Protein AF-A0A6P4Z7J5-F1 (afdb_monomer_lite)

Organism: Branchiostoma belcheri (NCBI:txid7741)

Foldseek 3Di:
DVVLVLLVLLLVLLVLLLVLLVLLLVLLVVVCVVLVNAHLQLFAWDFDPDPPRAIDRHGDPSVLSVQSNVLSVVSNVVSCVVSVVSVVCSVVVPPPVPVVVLVVQLVVLVVSLVSLVVNLVSLVVSVVVSLQNLCCPQPNNDCPDDSQVSLVDPSDRPDVDPSDPPVVSSVSSNVSSVVSSVSSVVSSVSSVVVVVVVVVVPPPDDPDPDDDDDDDDDDDDD

Radius of gyration: 27.62 Å; chains: 1; bounding box: 87×52×80 Å

Sequence (222 aa):
MMADFLLLTKVLLYAAAVVGGLAVAVTVGLTAANFKGCCILYAPIVEDTAPDYQWLIKCSSNSNCHFPIGVGVAAVVYGVIYGGYCTYTLISRERNGKDMVLLPSLVLNGGLSFLTLVCGAMVSVGYNNFCAQVKKVIYYGYDYGTCSYYQSSPGYPKGNNDGMPFHTFMTVAQISLWALFGVWLVLTGLTVLRLRLNSREGRPATLPWKRSGNYDMTSPVI

Structure (mmCIF, N/CA/C/O backbone):
data_AF-A0A6P4Z7J5-F1
#
_entry.id   AF-A0A6P4Z7J5-F1
#
loop_
_atom_site.group_PDB
_atom_site.id
_atom_site.type_symbol
_atom_site.label_atom_id
_atom_site.label_alt_id
_atom_site.label_comp_id
_atom_site.label_asym_id
_atom_site.label_entity_id
_atom_site.label_seq_id
_atom_site.pdbx_PDB_ins_code
_atom_site.Cartn_x
_atom_site.Cartn_y
_atom_site.Cartn_z
_atom_site.occupancy
_atom_site.B_iso_or_equiv
_atom_site.auth_seq_id
_atom_site.auth_comp_id
_atom_site.auth_asym_id
_atom_site.auth_atom_id
_atom_site.pdbx_PDB_model_num
ATOM 1 N N . MET A 1 1 ? -15.732 -7.961 26.797 1.00 60.19 1 MET A N 1
ATOM 2 C CA . MET A 1 1 ? -15.028 -9.060 26.103 1.00 60.19 1 MET A CA 1
ATOM 3 C C . MET A 1 1 ? -15.094 -8.922 24.584 1.00 60.19 1 MET A C 1
ATOM 5 O O . MET A 1 1 ? -14.089 -8.513 24.023 1.00 60.19 1 MET A O 1
ATOM 9 N N . MET A 1 2 ? -16.228 -9.156 23.901 1.00 70.62 2 MET A N 1
ATOM 10 C CA . MET A 1 2 ? -16.276 -9.071 22.420 1.00 70.62 2 MET A CA 1
ATOM 11 C C . MET A 1 2 ? -15.872 -7.697 21.849 1.00 70.62 2 MET A C 1
ATOM 13 O O . MET A 1 2 ? -15.130 -7.624 20.873 1.00 70.62 2 MET A O 1
ATOM 17 N N . ALA A 1 3 ? -16.311 -6.600 22.475 1.00 71.62 3 ALA A N 1
ATOM 18 C CA . ALA A 1 3 ? -15.963 -5.247 22.029 1.00 71.62 3 ALA A CA 1
ATOM 19 C C . ALA A 1 3 ? -14.470 -4.914 22.204 1.00 71.62 3 ALA A C 1
ATOM 21 O O . ALA A 1 3 ? -13.907 -4.191 21.384 1.00 71.62 3 ALA A O 1
ATOM 22 N N . ASP A 1 4 ? -13.842 -5.454 23.251 1.00 78.38 4 ASP A N 1
ATOM 23 C CA . ASP A 1 4 ? -12.437 -5.202 23.585 1.00 78.38 4 ASP A CA 1
ATOM 24 C C . ASP A 1 4 ? -11.517 -5.974 22.627 1.00 78.38 4 ASP A C 1
ATOM 26 O O . ASP A 1 4 ? -10.560 -5.409 22.103 1.00 78.38 4 ASP A O 1
ATOM 30 N N . PHE A 1 5 ? -11.879 -7.222 22.296 1.00 83.69 5 PHE A N 1
ATOM 31 C CA . PHE A 1 5 ? -11.200 -8.009 21.263 1.00 83.69 5 PHE A CA 1
ATOM 32 C C . PHE A 1 5 ? -11.265 -7.314 19.896 1.00 83.69 5 PHE A C 1
ATOM 34 O O . PHE A 1 5 ? -10.242 -7.132 19.246 1.00 83.69 5 PHE A O 1
ATOM 41 N N . LEU A 1 6 ? -12.447 -6.830 19.495 1.00 82.88 6 LEU A N 1
ATOM 42 C CA . LEU A 1 6 ? -12.634 -6.133 18.218 1.00 82.88 6 LEU A CA 1
ATOM 43 C C . LEU A 1 6 ? -11.817 -4.832 18.126 1.00 82.88 6 LEU A C 1
ATOM 45 O O . LEU A 1 6 ? -11.316 -4.499 17.052 1.00 82.88 6 LEU A O 1
ATOM 49 N N . LEU A 1 7 ? -11.675 -4.093 19.230 1.00 81.19 7 LEU A N 1
ATOM 50 C CA . LEU A 1 7 ? -10.818 -2.904 19.295 1.00 81.19 7 LEU A CA 1
ATOM 51 C C . LEU A 1 7 ? -9.335 -3.270 19.178 1.00 81.19 7 LEU A C 1
ATOM 53 O O . LEU A 1 7 ? -8.625 -2.648 18.390 1.00 81.19 7 LEU A O 1
ATOM 57 N N . LEU A 1 8 ? -8.886 -4.303 19.892 1.00 86.00 8 LEU A N 1
ATOM 58 C CA . LEU A 1 8 ? -7.499 -4.761 19.847 1.00 86.00 8 LEU A CA 1
ATOM 59 C C . LEU A 1 8 ? -7.115 -5.252 18.443 1.00 86.00 8 LEU A C 1
ATOM 61 O O . LEU A 1 8 ? -6.082 -4.849 17.910 1.00 86.00 8 LEU A O 1
ATOM 65 N N . THR A 1 9 ? -7.986 -6.026 17.787 1.00 89.56 9 THR A N 1
ATOM 66 C CA . THR A 1 9 ? -7.787 -6.450 16.393 1.00 89.56 9 THR A CA 1
ATOM 67 C C . THR A 1 9 ? -7.679 -5.252 15.446 1.00 89.56 9 THR A C 1
ATOM 69 O O . THR A 1 9 ? -6.821 -5.249 14.567 1.00 89.56 9 THR A O 1
ATOM 72 N N . LYS A 1 10 ? -8.497 -4.205 15.630 1.00 87.88 10 LYS A N 1
ATOM 73 C CA . LYS A 1 10 ? -8.413 -2.982 14.814 1.00 87.88 10 LYS A CA 1
ATOM 74 C C . LYS A 1 10 ? -7.090 -2.249 14.994 1.00 87.88 10 LYS A C 1
ATOM 76 O O . LYS A 1 10 ? -6.515 -1.825 14.000 1.00 87.88 10 LYS A O 1
ATOM 81 N N . VAL A 1 11 ? -6.601 -2.116 16.227 1.00 88.25 11 VAL A N 1
ATOM 82 C CA . VAL A 1 11 ? -5.307 -1.471 16.505 1.00 88.25 11 VAL A CA 1
ATOM 83 C C . VAL A 1 11 ? -4.170 -2.229 15.817 1.00 88.25 11 VAL A C 1
ATOM 85 O O . VAL A 1 11 ? -3.362 -1.612 15.127 1.00 88.25 11 VAL A O 1
ATOM 88 N N . LEU A 1 12 ? -4.152 -3.562 15.924 1.00 91.75 12 LEU A N 1
ATOM 89 C CA . LEU A 1 12 ? -3.153 -4.395 15.247 1.00 91.75 12 LEU A CA 1
ATOM 90 C C . LEU A 1 12 ? -3.223 -4.263 13.720 1.00 91.75 12 LEU A C 1
ATOM 92 O O . LEU A 1 12 ? -2.191 -4.129 13.067 1.00 91.75 12 LEU A O 1
ATOM 96 N N . LEU A 1 13 ? -4.429 -4.250 13.148 1.00 91.38 13 LEU A N 1
ATOM 97 C CA . LEU A 1 13 ? -4.625 -4.068 11.709 1.00 91.38 13 LEU A CA 1
ATOM 98 C C . LEU A 1 13 ? -4.176 -2.683 11.230 1.00 91.38 13 LEU A C 1
ATOM 100 O O . LEU A 1 13 ? -3.528 -2.592 10.193 1.00 91.38 13 LEU A O 1
ATOM 104 N N . TYR A 1 14 ? -4.468 -1.611 11.972 1.00 90.06 14 TYR A N 1
ATOM 105 C CA . TYR A 1 14 ? -3.981 -0.273 11.620 1.00 90.06 14 TYR A CA 1
ATOM 106 C C . TYR A 1 14 ? -2.457 -0.174 11.720 1.00 90.06 14 TYR A C 1
ATOM 108 O O . TYR A 1 14 ? -1.837 0.415 10.838 1.00 90.06 14 TYR A O 1
ATOM 116 N N . ALA A 1 15 ? -1.836 -0.798 12.725 1.00 90.81 15 ALA A N 1
ATOM 117 C CA . ALA A 1 15 ? -0.379 -0.879 12.812 1.00 90.81 15 ALA A CA 1
ATOM 118 C C . ALA A 1 15 ? 0.217 -1.634 11.610 1.00 90.81 15 ALA A C 1
ATOM 120 O O . ALA A 1 15 ? 1.160 -1.151 10.982 1.00 90.81 15 ALA A O 1
ATOM 121 N N . ALA A 1 16 ? -0.376 -2.769 11.226 1.00 91.62 16 ALA A N 1
ATOM 122 C CA . ALA A 1 16 ? 0.025 -3.509 10.032 1.00 91.62 16 ALA A CA 1
ATOM 123 C C . ALA A 1 16 ? -0.160 -2.684 8.746 1.00 91.62 16 ALA A C 1
ATOM 125 O O . ALA A 1 16 ? 0.700 -2.722 7.868 1.00 91.62 16 ALA A O 1
ATOM 126 N N . ALA A 1 17 ? -1.235 -1.893 8.645 1.00 90.69 17 ALA A N 1
ATOM 127 C CA . ALA A 1 17 ? -1.473 -1.002 7.512 1.00 90.69 17 ALA A CA 1
ATOM 128 C C . ALA A 1 17 ? -0.412 0.105 7.406 1.00 90.69 17 ALA A C 1
ATOM 130 O O . ALA A 1 17 ? 0.021 0.424 6.302 1.00 90.69 17 ALA A O 1
ATOM 131 N N . VAL A 1 18 ? 0.046 0.657 8.536 1.00 91.00 18 VAL A N 1
ATOM 132 C CA . VAL A 1 18 ? 1.135 1.647 8.572 1.00 91.00 18 VAL A CA 1
ATOM 133 C C . VAL A 1 18 ? 2.445 1.029 8.088 1.00 91.00 18 VAL A C 1
ATOM 135 O O . VAL A 1 18 ? 3.095 1.586 7.206 1.00 91.00 18 VAL A O 1
ATOM 138 N N . VAL A 1 19 ? 2.814 -0.144 8.609 1.00 92.75 19 VAL A N 1
ATOM 139 C CA . VAL A 1 19 ? 4.040 -0.841 8.188 1.00 92.75 19 VAL A CA 1
ATOM 140 C C . VAL A 1 19 ? 3.971 -1.219 6.706 1.00 92.75 19 VAL A C 1
ATOM 142 O O . VAL A 1 19 ? 4.920 -0.975 5.965 1.00 92.75 19 VAL A O 1
ATOM 145 N N . GLY A 1 20 ? 2.834 -1.750 6.248 1.00 88.06 20 GLY A N 1
ATOM 146 C CA . GLY A 1 20 ? 2.612 -2.087 4.842 1.00 88.06 20 GLY A CA 1
ATOM 147 C C . GLY A 1 20 ? 2.648 -0.863 3.923 1.00 88.06 20 GLY A C 1
ATOM 148 O O . GLY A 1 20 ? 3.286 -0.903 2.875 1.00 88.06 20 GLY A O 1
ATOM 149 N N . GLY A 1 21 ? 2.027 0.248 4.327 1.00 88.38 21 GLY A N 1
ATOM 150 C CA . GLY A 1 21 ? 2.048 1.506 3.579 1.00 88.38 21 GLY A CA 1
ATOM 151 C C . GLY A 1 21 ? 3.454 2.101 3.458 1.00 88.38 21 GLY A C 1
ATOM 152 O O . GLY A 1 21 ? 3.843 2.525 2.370 1.00 88.38 21 GLY A O 1
ATOM 153 N N . LEU A 1 22 ? 4.248 2.056 4.535 1.00 89.19 22 LEU A N 1
ATOM 154 C CA . LEU A 1 22 ? 5.661 2.447 4.509 1.00 89.19 22 LEU A CA 1
ATOM 155 C C . LEU A 1 22 ? 6.483 1.533 3.599 1.00 89.19 22 LEU A C 1
ATOM 157 O O . LEU A 1 22 ? 7.266 2.033 2.798 1.00 89.19 22 LEU A O 1
ATOM 161 N N . ALA A 1 23 ? 6.284 0.214 3.670 1.00 88.81 23 ALA A N 1
ATOM 162 C CA . ALA A 1 23 ? 6.982 -0.733 2.805 1.00 88.81 23 ALA A CA 1
ATOM 163 C C . ALA A 1 23 ? 6.718 -0.440 1.320 1.00 88.81 23 ALA A C 1
ATOM 165 O O . ALA A 1 23 ? 7.658 -0.396 0.528 1.00 88.81 23 ALA A O 1
ATOM 166 N N . VAL A 1 24 ? 5.468 -0.155 0.938 1.00 86.62 24 VAL A N 1
ATOM 167 C CA . VAL A 1 24 ? 5.118 0.241 -0.437 1.00 86.62 24 VAL A CA 1
ATOM 168 C C . VAL A 1 24 ? 5.779 1.567 -0.818 1.00 86.62 24 VAL A C 1
ATOM 170 O O . VAL A 1 24 ? 6.432 1.648 -1.856 1.00 86.62 24 VAL A O 1
ATOM 173 N N . ALA A 1 25 ? 5.665 2.600 0.020 1.00 86.94 25 ALA A N 1
ATOM 174 C CA . ALA A 1 25 ? 6.246 3.910 -0.272 1.00 86.94 25 ALA A CA 1
ATOM 175 C C . ALA A 1 25 ? 7.777 3.848 -0.417 1.00 86.94 25 ALA A C 1
ATOM 177 O O . ALA A 1 25 ? 8.333 4.448 -1.335 1.00 86.94 25 ALA A O 1
ATOM 178 N N . VAL A 1 26 ? 8.455 3.086 0.447 1.00 87.12 26 VAL A N 1
ATOM 179 C CA . VAL A 1 26 ? 9.914 2.916 0.426 1.00 87.12 26 VAL A CA 1
ATOM 180 C C . VAL A 1 26 ? 10.352 2.071 -0.762 1.00 87.12 26 VAL A C 1
ATOM 182 O O . VAL A 1 26 ? 11.267 2.469 -1.469 1.00 87.12 26 VAL A O 1
ATOM 185 N N . THR A 1 27 ? 9.712 0.932 -1.031 1.00 83.38 27 THR A N 1
ATOM 186 C CA . THR A 1 27 ? 10.110 0.068 -2.159 1.00 83.38 27 THR A CA 1
ATOM 187 C C . THR A 1 27 ? 9.914 0.766 -3.502 1.00 83.38 27 THR A C 1
ATOM 189 O O . THR A 1 27 ? 10.819 0.755 -4.338 1.00 83.38 27 THR A O 1
ATOM 192 N N . VAL A 1 28 ? 8.785 1.454 -3.698 1.00 79.38 28 VAL A N 1
ATOM 193 C CA . VAL A 1 28 ? 8.524 2.226 -4.922 1.00 79.38 28 VAL A CA 1
ATOM 194 C C . VAL A 1 28 ? 9.408 3.477 -4.987 1.00 79.38 28 VAL A C 1
ATOM 196 O O . VAL A 1 28 ? 9.946 3.788 -6.048 1.00 79.38 28 VAL A O 1
ATOM 199 N N . GLY A 1 29 ? 9.616 4.164 -3.861 1.00 80.25 29 GLY A N 1
ATOM 200 C CA . GLY A 1 29 ? 10.465 5.354 -3.771 1.00 80.25 29 GLY A CA 1
ATOM 201 C C . GLY A 1 29 ? 11.943 5.062 -4.030 1.00 80.25 29 GLY A C 1
ATOM 202 O O . GLY A 1 29 ? 12.573 5.766 -4.814 1.00 80.25 29 GLY A O 1
ATOM 203 N N . LEU A 1 30 ? 12.484 3.988 -3.448 1.00 78.88 30 LEU A N 1
ATOM 204 C CA . LEU A 1 30 ? 13.837 3.507 -3.736 1.00 78.88 30 LEU A CA 1
ATOM 205 C C . LEU A 1 30 ? 13.962 3.107 -5.201 1.00 78.88 30 LEU A C 1
ATOM 207 O O . LEU A 1 30 ? 14.951 3.449 -5.841 1.00 78.88 30 LEU A O 1
ATOM 211 N N . THR A 1 31 ? 12.951 2.438 -5.761 1.00 73.81 31 THR A N 1
ATOM 212 C CA . THR A 1 31 ? 12.947 2.114 -7.191 1.00 73.81 31 THR A CA 1
ATOM 213 C C . THR A 1 31 ? 13.049 3.398 -8.021 1.00 73.81 31 THR A C 1
ATOM 215 O O . THR A 1 31 ? 13.966 3.526 -8.823 1.00 73.81 31 THR A O 1
ATOM 218 N N . ALA A 1 32 ? 12.203 4.402 -7.776 1.00 72.75 32 ALA A N 1
ATOM 219 C CA . ALA A 1 32 ? 12.260 5.677 -8.496 1.00 72.75 32 ALA A CA 1
ATOM 220 C C . ALA A 1 32 ? 13.603 6.417 -8.319 1.00 72.75 32 ALA A C 1
ATOM 222 O O . ALA A 1 32 ? 14.170 6.900 -9.297 1.00 72.75 32 ALA A O 1
ATOM 223 N N . ALA A 1 33 ? 14.143 6.479 -7.098 1.00 72.38 33 ALA A N 1
ATOM 224 C CA . ALA A 1 33 ? 15.411 7.150 -6.807 1.00 72.38 33 ALA A CA 1
ATOM 225 C C . ALA A 1 33 ? 16.596 6.500 -7.538 1.00 72.38 33 ALA A C 1
ATOM 227 O O . ALA A 1 33 ? 17.432 7.196 -8.115 1.00 72.38 33 ALA A O 1
ATOM 228 N N . ASN A 1 34 ? 16.632 5.167 -7.579 1.00 69.19 34 ASN A N 1
ATOM 229 C CA . ASN A 1 34 ? 17.701 4.416 -8.235 1.00 69.19 34 ASN A CA 1
ATOM 230 C C . ASN A 1 34 ? 17.692 4.579 -9.762 1.00 69.19 34 ASN A C 1
ATOM 232 O O . ASN A 1 34 ? 18.751 4.569 -10.389 1.00 69.19 34 ASN A O 1
ATOM 236 N N . PHE A 1 35 ? 16.528 4.812 -10.371 1.00 68.75 35 PHE A N 1
ATOM 237 C CA . PHE A 1 35 ? 16.402 5.102 -11.803 1.00 68.75 35 PHE A CA 1
ATOM 238 C C . PHE A 1 35 ? 16.502 6.608 -12.117 1.00 68.75 35 PHE A C 1
ATOM 240 O O . PHE A 1 35 ? 15.839 7.091 -13.029 1.00 68.75 35 PHE A O 1
ATOM 247 N N . LYS A 1 36 ? 17.320 7.375 -11.374 1.00 66.38 36 LYS A N 1
ATOM 248 C CA . LYS A 1 36 ? 17.495 8.839 -11.540 1.00 66.38 36 LYS A CA 1
ATOM 249 C C . LYS A 1 36 ? 16.173 9.630 -11.489 1.00 66.38 36 LYS A C 1
ATOM 251 O O . LYS A 1 36 ? 16.030 10.656 -12.148 1.00 66.38 36 LYS A O 1
ATOM 256 N N . GLY A 1 37 ? 15.197 9.147 -10.722 1.00 64.06 37 GLY A N 1
ATOM 257 C CA . GLY A 1 37 ? 13.854 9.728 -10.644 1.00 64.06 37 GLY A CA 1
ATOM 258 C C . GLY A 1 37 ? 12.881 9.233 -11.718 1.00 64.06 37 GLY A C 1
ATOM 259 O O . GLY A 1 37 ? 11.750 9.709 -11.758 1.00 64.06 37 GLY A O 1
ATOM 260 N N . CYS A 1 38 ? 13.276 8.285 -12.573 1.00 66.12 38 CYS A N 1
ATOM 261 C CA . CYS A 1 38 ? 12.409 7.741 -13.610 1.00 66.12 38 CYS A CA 1
ATOM 262 C C . CYS A 1 38 ? 11.535 6.589 -13.116 1.00 66.12 38 CYS A C 1
ATOM 264 O O . CYS A 1 38 ? 11.980 5.666 -12.433 1.00 66.12 38 CYS A O 1
ATOM 266 N N . CYS A 1 39 ? 10.268 6.618 -13.527 1.00 72.06 39 CYS A N 1
ATOM 267 C CA . CYS A 1 39 ? 9.332 5.543 -13.251 1.00 72.06 39 CYS A CA 1
ATOM 268 C C . CYS A 1 39 ? 9.573 4.356 -14.193 1.00 72.06 39 CYS A C 1
ATOM 270 O O . CYS A 1 39 ? 9.379 4.471 -15.404 1.00 72.06 39 CYS A O 1
ATOM 272 N N . ILE A 1 40 ? 9.961 3.207 -13.633 1.00 68.44 40 ILE A N 1
ATOM 273 C CA . ILE A 1 40 ? 10.148 1.961 -14.396 1.00 68.44 40 ILE A CA 1
ATOM 274 C C . ILE A 1 40 ? 8.816 1.280 -14.748 1.00 68.44 40 ILE A C 1
ATOM 276 O O . ILE A 1 40 ? 8.746 0.443 -15.646 1.00 68.44 40 ILE A O 1
ATOM 280 N N . LEU A 1 41 ? 7.731 1.639 -14.053 1.00 66.12 41 LEU A N 1
ATOM 281 C CA . LEU A 1 41 ? 6.424 1.037 -14.278 1.00 66.12 41 LEU A CA 1
ATOM 282 C C . LEU A 1 41 ? 5.901 1.435 -15.668 1.00 66.12 41 LEU A C 1
ATOM 284 O O . LEU A 1 41 ? 5.686 2.617 -15.945 1.00 66.12 41 LEU A O 1
ATOM 288 N N . TYR A 1 42 ? 5.699 0.441 -16.540 1.00 66.88 42 TYR A N 1
ATOM 289 C CA . TYR A 1 42 ? 5.364 0.616 -17.964 1.00 66.88 42 TYR A CA 1
ATOM 290 C C . TYR A 1 42 ? 6.451 1.301 -18.814 1.00 66.88 42 TYR A C 1
ATOM 292 O O . TYR A 1 42 ? 6.151 1.773 -19.909 1.00 66.88 42 TYR A O 1
ATOM 300 N N . ALA A 1 43 ? 7.699 1.373 -18.343 1.00 66.75 43 ALA A N 1
ATOM 301 C CA . ALA A 1 43 ? 8.791 1.933 -19.135 1.00 66.75 43 ALA A CA 1
ATOM 302 C C . ALA A 1 43 ? 9.078 1.048 -20.365 1.00 66.75 43 ALA A C 1
ATOM 304 O O . ALA A 1 43 ? 9.330 -0.150 -20.194 1.00 66.75 43 ALA A O 1
ATOM 305 N N . PRO A 1 44 ? 9.038 1.594 -21.597 1.00 62.75 44 PRO A N 1
ATOM 306 C CA . PRO A 1 44 ? 9.464 0.850 -22.769 1.00 62.75 44 PRO A CA 1
ATOM 307 C C . PRO A 1 44 ? 10.991 0.728 -22.778 1.00 62.75 44 PRO A C 1
ATOM 309 O O . PRO A 1 44 ? 11.714 1.690 -22.501 1.00 62.75 44 PRO A O 1
ATOM 312 N N . ILE A 1 45 ? 11.473 -0.466 -23.112 1.00 65.31 45 ILE A N 1
ATOM 313 C CA . ILE A 1 45 ? 12.890 -0.721 -23.366 1.00 65.31 45 ILE A CA 1
ATOM 314 C C . ILE A 1 45 ? 13.120 -0.399 -24.837 1.00 65.31 45 ILE A C 1
ATOM 316 O O . ILE A 1 45 ? 12.458 -0.979 -25.697 1.00 65.31 45 ILE A O 1
ATOM 320 N N . VAL A 1 46 ? 13.995 0.565 -25.114 1.00 62.06 46 VAL A N 1
ATOM 321 C CA . VAL A 1 46 ? 14.356 0.947 -26.481 1.00 62.06 46 VAL A CA 1
ATOM 322 C C . VAL A 1 46 ? 15.802 0.525 -26.715 1.00 62.06 46 VAL A C 1
ATOM 324 O O . VAL A 1 46 ? 16.664 0.747 -25.861 1.00 62.06 46 VAL A O 1
ATOM 327 N N . GLU A 1 47 ? 16.051 -0.121 -27.851 1.00 53.88 47 GLU A N 1
ATOM 328 C CA . GLU A 1 47 ? 17.403 -0.432 -28.309 1.00 53.88 47 GLU A CA 1
ATOM 329 C C . GLU A 1 47 ? 18.099 0.883 -28.669 1.00 53.88 47 GLU A C 1
ATOM 331 O O . GLU A 1 47 ? 17.556 1.682 -29.435 1.00 53.88 47 GLU A O 1
ATOM 336 N N . ASP A 1 48 ? 19.260 1.149 -28.073 1.00 48.56 48 ASP A N 1
ATOM 337 C CA . ASP A 1 48 ? 20.047 2.319 -28.445 1.00 48.56 48 ASP A CA 1
ATOM 338 C C . ASP A 1 48 ? 20.845 2.000 -29.713 1.00 48.56 48 ASP A C 1
ATOM 340 O O . ASP A 1 48 ? 21.506 0.968 -29.814 1.00 48.56 48 ASP A O 1
ATOM 344 N N . THR A 1 49 ? 20.782 2.904 -30.684 1.00 46.31 49 THR A N 1
ATOM 345 C CA . THR A 1 49 ? 21.530 2.858 -31.952 1.00 46.31 49 THR A CA 1
ATOM 346 C C . THR A 1 49 ? 23.024 3.184 -31.791 1.00 46.31 49 THR A C 1
ATOM 348 O O . THR A 1 49 ? 23.741 3.293 -32.786 1.00 46.31 49 THR A O 1
ATOM 351 N N . ALA A 1 50 ? 23.509 3.370 -30.562 1.00 49.16 50 ALA A N 1
ATOM 352 C CA . ALA A 1 50 ? 24.920 3.588 -30.265 1.00 49.16 50 ALA A CA 1
ATOM 353 C C . ALA A 1 50 ? 25.762 2.306 -30.486 1.00 49.16 50 ALA A C 1
ATOM 355 O O . ALA A 1 50 ? 25.274 1.199 -30.248 1.00 49.16 50 ALA A O 1
ATOM 356 N N . PRO A 1 51 ? 27.044 2.425 -30.890 1.00 46.72 51 PRO A N 1
ATOM 357 C CA . PRO A 1 51 ? 27.889 1.287 -31.285 1.00 46.72 51 PRO A CA 1
ATOM 358 C C . PRO A 1 51 ? 28.199 0.276 -30.164 1.00 46.72 51 PRO A C 1
ATOM 360 O O . PRO A 1 51 ? 28.768 -0.772 -30.448 1.00 46.72 51 PRO A O 1
ATOM 363 N N . ASP A 1 52 ? 27.789 0.564 -28.925 1.00 47.34 52 ASP A N 1
ATOM 364 C CA . ASP A 1 52 ? 28.024 -0.250 -27.726 1.00 47.34 52 ASP A CA 1
ATOM 365 C C . ASP A 1 52 ? 26.768 -0.966 -27.193 1.00 47.34 52 ASP A C 1
ATOM 367 O O . ASP A 1 52 ? 26.770 -1.413 -26.046 1.00 47.34 52 ASP A O 1
ATOM 371 N N . TYR A 1 53 ? 25.687 -1.085 -27.989 1.00 46.50 53 TYR A N 1
ATOM 372 C CA . TYR A 1 53 ? 24.506 -1.916 -27.657 1.00 46.50 53 TYR A CA 1
ATOM 373 C C . TYR A 1 53 ? 23.989 -1.695 -26.217 1.00 46.50 53 TYR A C 1
ATOM 375 O O . TYR A 1 53 ? 23.597 -2.623 -25.503 1.00 46.50 53 TYR A O 1
ATOM 383 N N . GLN A 1 54 ? 24.010 -0.438 -25.760 1.00 48.62 54 GLN A N 1
ATOM 384 C CA . GLN A 1 54 ? 23.560 -0.063 -24.425 1.00 48.62 54 GLN A CA 1
ATOM 385 C C . GLN A 1 54 ? 22.063 0.234 -24.448 1.00 48.62 54 GLN A C 1
ATOM 387 O O . GLN A 1 54 ? 21.633 1.304 -24.839 1.00 48.62 54 GLN A O 1
ATOM 392 N N . TRP A 1 55 ? 21.244 -0.714 -24.009 1.00 54.81 55 TRP A N 1
ATOM 393 C CA . TRP A 1 55 ? 19.791 -0.550 -23.914 1.00 54.81 55 TRP A CA 1
ATOM 394 C C . TRP A 1 55 ? 19.414 0.634 -23.005 1.00 54.81 55 TRP A C 1
ATOM 396 O O . TRP A 1 55 ? 19.821 0.678 -21.839 1.00 54.81 55 TRP A O 1
ATOM 406 N N . LEU A 1 56 ? 18.590 1.563 -23.500 1.00 56.38 56 LEU A N 1
ATOM 407 C CA . LEU A 1 56 ? 18.140 2.721 -22.727 1.00 56.38 56 LEU A CA 1
ATOM 408 C C . LEU A 1 56 ? 16.710 2.487 -22.216 1.00 56.38 56 LEU A C 1
ATOM 410 O O . LEU A 1 56 ? 15.757 2.342 -22.988 1.00 56.38 56 LEU A O 1
ATOM 414 N N . ILE A 1 57 ? 16.534 2.464 -20.892 1.00 62.19 57 ILE A N 1
ATOM 415 C CA . ILE A 1 57 ? 15.200 2.432 -20.275 1.00 62.19 57 ILE A CA 1
ATOM 416 C C . ILE A 1 57 ? 14.595 3.827 -20.438 1.00 62.19 57 ILE A C 1
ATOM 418 O O . ILE A 1 57 ? 15.009 4.772 -19.762 1.00 62.19 57 ILE A O 1
ATOM 422 N N . LYS A 1 58 ? 13.614 3.976 -21.333 1.00 63.38 58 LYS A N 1
ATOM 423 C CA . LYS A 1 58 ? 12.929 5.258 -21.500 1.00 63.38 58 LYS A CA 1
ATOM 424 C C . LYS A 1 58 ? 11.981 5.470 -20.327 1.00 63.38 58 LYS A C 1
ATOM 426 O O . LYS A 1 58 ? 11.119 4.638 -20.052 1.00 63.38 58 LYS A O 1
ATOM 431 N N . CYS A 1 59 ? 12.133 6.600 -19.646 1.00 63.06 59 CYS A N 1
ATOM 432 C CA . CYS A 1 59 ? 11.316 6.942 -18.490 1.00 63.06 59 CYS A CA 1
ATOM 433 C C . CYS A 1 59 ? 9.828 6.949 -18.868 1.00 63.06 59 CYS A C 1
ATOM 435 O O . CYS A 1 59 ? 9.418 7.645 -19.800 1.00 63.06 59 CYS A O 1
ATOM 437 N N . SER A 1 60 ? 9.029 6.151 -18.156 1.00 67.06 60 SER A N 1
ATOM 438 C CA . SER A 1 60 ? 7.570 6.196 -18.250 1.00 67.06 60 SER A CA 1
ATOM 439 C C . SER A 1 60 ? 7.044 7.477 -17.600 1.00 67.06 60 SER A C 1
ATOM 441 O O . SER A 1 60 ? 7.777 8.182 -16.904 1.00 67.06 60 SER A O 1
ATOM 443 N N . SER A 1 61 ? 5.758 7.777 -17.792 1.00 72.56 61 SER A N 1
ATOM 444 C CA . SER A 1 61 ? 5.130 8.924 -17.133 1.00 72.56 61 SER A CA 1
ATOM 445 C C . SER A 1 61 ? 5.296 8.834 -15.612 1.00 72.56 61 SER A C 1
ATOM 447 O O . SER A 1 61 ? 4.893 7.845 -14.991 1.00 72.56 61 SER A O 1
ATOM 449 N N . ASN A 1 62 ? 5.855 9.884 -15.003 1.00 73.31 62 ASN A N 1
ATOM 450 C CA . ASN A 1 62 ? 6.097 9.950 -13.558 1.00 73.31 62 ASN A CA 1
ATOM 451 C C . ASN A 1 62 ? 4.808 9.745 -12.743 1.00 73.31 62 ASN A C 1
ATOM 453 O O . ASN A 1 62 ? 4.854 9.189 -11.643 1.00 73.31 62 ASN A O 1
ATOM 457 N N . SER A 1 63 ? 3.644 10.108 -13.295 1.00 74.94 63 SER A N 1
ATOM 458 C CA . SER A 1 63 ? 2.329 9.919 -12.668 1.00 74.94 63 SER A CA 1
ATOM 459 C C . SER A 1 63 ? 2.068 8.474 -12.223 1.00 74.94 63 SER A C 1
ATOM 461 O O . SER A 1 63 ? 1.445 8.264 -11.184 1.00 74.94 63 SER A O 1
ATOM 463 N N . ASN A 1 64 ? 2.601 7.484 -12.949 1.00 76.38 64 ASN A N 1
ATOM 464 C CA . ASN A 1 64 ? 2.404 6.064 -12.645 1.00 76.38 64 ASN A CA 1
ATOM 465 C C . ASN A 1 64 ? 3.107 5.623 -11.353 1.00 76.38 64 ASN A C 1
ATOM 467 O O . ASN A 1 64 ? 2.627 4.712 -10.685 1.00 76.38 64 ASN A O 1
ATOM 471 N N . CYS A 1 65 ? 4.219 6.267 -10.984 1.00 78.94 65 CYS A N 1
ATOM 472 C CA . CYS A 1 65 ? 4.941 5.980 -9.741 1.00 78.94 65 CYS A CA 1
ATOM 473 C C . CYS A 1 65 ? 4.491 6.889 -8.592 1.00 78.94 65 CYS A C 1
ATOM 475 O O . CYS A 1 65 ? 4.423 6.441 -7.450 1.00 78.94 65 CYS A O 1
ATOM 477 N N . HIS A 1 66 ? 4.117 8.141 -8.876 1.00 84.56 66 HIS A N 1
ATOM 478 C CA . HIS A 1 66 ? 3.592 9.043 -7.847 1.00 84.56 66 HIS A CA 1
ATOM 479 C C . HIS A 1 66 ? 2.256 8.568 -7.268 1.00 84.56 66 HIS A C 1
ATOM 481 O O . HIS A 1 66 ? 2.010 8.774 -6.081 1.00 84.56 66 HIS A O 1
ATOM 487 N N . PHE A 1 67 ? 1.414 7.904 -8.066 1.00 85.62 67 PHE A N 1
ATOM 488 C CA . PHE A 1 67 ? 0.134 7.375 -7.599 1.00 85.62 67 PHE A CA 1
ATOM 489 C C . PHE A 1 67 ? 0.277 6.345 -6.454 1.00 85.62 67 PHE A C 1
ATOM 491 O O . PHE A 1 67 ? -0.228 6.615 -5.362 1.00 85.62 67 PHE A O 1
ATOM 498 N N . PRO A 1 68 ? 1.003 5.217 -6.607 1.00 84.69 68 PRO A N 1
ATOM 499 C CA . PRO A 1 68 ? 1.183 4.245 -5.526 1.00 84.69 68 PRO A CA 1
ATOM 500 C C . PRO A 1 68 ? 1.948 4.807 -4.321 1.00 84.69 68 PRO A C 1
ATOM 502 O O . PRO A 1 68 ? 1.625 4.443 -3.191 1.00 84.69 68 PRO A O 1
ATOM 505 N N . ILE A 1 69 ? 2.898 5.732 -4.527 1.00 86.50 69 ILE A N 1
ATOM 506 C CA . ILE A 1 69 ? 3.569 6.440 -3.423 1.00 86.50 69 ILE A CA 1
ATOM 507 C C . ILE A 1 69 ? 2.550 7.269 -2.632 1.00 86.50 69 ILE A C 1
ATOM 509 O O . ILE A 1 69 ? 2.488 7.164 -1.408 1.00 86.50 69 ILE A O 1
ATOM 513 N N . GLY A 1 70 ? 1.715 8.052 -3.320 1.00 87.56 70 GLY A N 1
ATOM 514 C CA . GLY A 1 70 ? 0.679 8.871 -2.694 1.00 87.56 70 GLY A CA 1
ATOM 515 C C . GLY A 1 70 ? -0.336 8.035 -1.917 1.00 87.56 70 GLY A C 1
ATOM 516 O O . GLY A 1 70 ? -0.659 8.368 -0.778 1.00 87.56 70 GLY A O 1
ATOM 517 N N . VAL A 1 71 ? -0.782 6.910 -2.484 1.00 89.12 71 VAL A N 1
ATOM 518 C CA . VAL A 1 71 ? -1.695 5.975 -1.806 1.00 89.12 71 VAL A CA 1
ATOM 519 C C . VAL A 1 71 ? -1.038 5.351 -0.571 1.00 89.12 71 VAL A C 1
ATOM 521 O O . VAL A 1 71 ? -1.679 5.271 0.476 1.00 89.12 71 VAL A O 1
ATOM 524 N N . GLY A 1 72 ? 0.239 4.961 -0.650 1.00 88.50 72 GLY A N 1
ATOM 525 C CA . GLY A 1 72 ? 0.997 4.444 0.494 1.00 88.50 72 GLY A CA 1
ATOM 526 C C . GLY A 1 72 ? 1.120 5.466 1.628 1.00 88.50 72 GLY A C 1
ATOM 527 O O . GLY A 1 72 ? 0.817 5.152 2.777 1.00 88.50 72 GLY A O 1
ATOM 528 N N . VAL A 1 73 ? 1.481 6.712 1.310 1.00 90.88 73 VAL A N 1
ATOM 529 C CA . VAL A 1 73 ? 1.580 7.801 2.300 1.00 90.88 73 VAL A CA 1
ATOM 530 C C . VAL A 1 73 ? 0.215 8.131 2.904 1.00 90.88 73 VAL A C 1
ATOM 532 O O . VAL A 1 73 ? 0.100 8.256 4.123 1.00 90.88 73 VAL A O 1
ATOM 535 N N . ALA A 1 74 ? -0.837 8.217 2.086 1.00 90.44 74 ALA A N 1
ATOM 536 C CA . ALA A 1 74 ? -2.197 8.449 2.568 1.00 90.44 74 ALA A CA 1
ATOM 537 C C . ALA A 1 74 ? -2.655 7.337 3.525 1.00 90.44 74 ALA A C 1
ATOM 539 O O . ALA A 1 74 ? -3.215 7.629 4.581 1.00 90.44 74 ALA A O 1
ATOM 540 N N . ALA A 1 75 ? -2.356 6.073 3.200 1.00 89.62 75 ALA A N 1
ATOM 541 C CA . ALA A 1 75 ? -2.630 4.927 4.062 1.00 89.62 75 ALA A CA 1
ATOM 542 C C . ALA A 1 75 ? -1.887 5.016 5.406 1.00 89.62 75 ALA A C 1
ATOM 544 O O . ALA A 1 75 ? -2.480 4.721 6.444 1.00 89.62 75 ALA A O 1
ATOM 545 N N . VAL A 1 76 ? -0.626 5.466 5.409 1.00 91.62 76 VAL A N 1
ATOM 546 C CA . VAL A 1 76 ? 0.168 5.669 6.633 1.00 91.62 76 VAL A CA 1
ATOM 547 C C . VAL A 1 76 ? -0.428 6.770 7.502 1.00 91.62 76 VAL A C 1
ATOM 549 O O . VAL A 1 76 ? -0.704 6.533 8.675 1.00 91.62 76 VAL A O 1
ATOM 552 N N . VAL A 1 77 ? -0.669 7.956 6.938 1.00 92.81 77 VAL A N 1
ATOM 553 C CA . VAL A 1 77 ? -1.220 9.100 7.684 1.00 92.81 77 VAL A CA 1
ATOM 554 C C . VAL A 1 77 ? -2.575 8.737 8.285 1.00 92.81 77 VAL A C 1
ATOM 556 O O . VAL A 1 77 ? -2.807 8.929 9.479 1.00 92.81 77 VAL A O 1
ATOM 559 N N . TYR A 1 78 ? -3.453 8.143 7.478 1.00 90.31 78 TYR A N 1
ATOM 560 C CA . TYR A 1 78 ? -4.764 7.706 7.935 1.00 90.31 78 TYR A CA 1
ATOM 561 C C . TYR A 1 78 ? -4.665 6.605 9.003 1.00 90.31 78 TYR A C 1
ATOM 563 O O . TYR A 1 78 ? -5.342 6.685 10.030 1.00 90.31 78 TYR A O 1
ATOM 571 N N . GLY A 1 79 ? -3.780 5.620 8.813 1.00 87.12 79 GLY A N 1
ATOM 572 C CA . GLY A 1 79 ? -3.531 4.546 9.773 1.00 87.12 79 GLY A CA 1
ATOM 573 C C . GLY A 1 79 ? -3.009 5.046 11.121 1.00 87.12 79 GLY A C 1
ATOM 574 O O . GLY A 1 79 ? -3.459 4.561 12.156 1.00 87.12 79 GLY A O 1
ATOM 575 N N . VAL A 1 80 ? -2.133 6.056 11.137 1.00 90.56 80 VAL A N 1
ATOM 576 C CA . VAL A 1 80 ? -1.626 6.672 12.376 1.00 90.56 80 VAL A CA 1
ATOM 577 C C . VAL A 1 80 ? -2.726 7.443 13.103 1.00 90.56 80 VAL A C 1
ATOM 579 O O . VAL A 1 80 ? -2.893 7.265 14.308 1.00 90.56 80 VAL A O 1
ATOM 582 N N . ILE A 1 81 ? -3.513 8.257 12.392 1.00 89.31 81 ILE A N 1
ATOM 583 C CA . ILE A 1 81 ? -4.585 9.061 13.000 1.00 89.31 81 ILE A CA 1
ATOM 584 C C . ILE A 1 81 ? -5.672 8.154 13.591 1.00 89.31 81 ILE A C 1
ATOM 586 O O . ILE A 1 81 ? -6.005 8.259 14.774 1.00 89.31 81 ILE A O 1
ATOM 590 N N . TYR A 1 82 ? -6.212 7.229 12.792 1.00 85.50 82 TYR A N 1
ATOM 591 C CA . TYR A 1 82 ? -7.289 6.342 13.241 1.00 85.50 82 TYR A CA 1
ATOM 592 C C . TYR A 1 82 ? -6.803 5.248 14.190 1.00 85.50 82 TYR A C 1
ATOM 594 O O . TYR A 1 82 ? -7.527 4.886 15.120 1.00 85.50 82 TYR A O 1
ATOM 602 N N . GLY A 1 83 ? -5.583 4.744 13.997 1.00 84.50 83 GLY A N 1
ATOM 603 C CA . GLY A 1 83 ? -4.935 3.823 14.925 1.00 84.50 83 GLY A CA 1
ATOM 604 C C . GLY A 1 83 ? -4.705 4.478 16.284 1.00 84.50 83 GLY A C 1
ATOM 605 O O . GLY A 1 83 ? -5.085 3.906 17.302 1.00 84.50 83 GLY A O 1
ATOM 606 N N . GLY A 1 84 ? -4.189 5.711 16.303 1.00 84.81 84 GLY A N 1
ATOM 607 C CA . GLY A 1 84 ? -4.014 6.512 17.515 1.00 84.81 84 GLY A CA 1
ATOM 608 C C . GLY A 1 84 ? -5.334 6.774 18.238 1.00 84.81 84 GLY A C 1
ATOM 609 O O . GLY A 1 84 ? -5.421 6.556 19.445 1.00 84.81 84 GLY A O 1
ATOM 610 N N . TYR A 1 85 ? -6.390 7.135 17.501 1.00 84.88 85 TYR A N 1
ATOM 611 C CA . TYR A 1 85 ? -7.735 7.277 18.064 1.00 84.88 85 TYR A CA 1
ATOM 612 C C . TYR A 1 85 ? -8.238 5.966 18.689 1.00 84.88 85 TYR A C 1
ATOM 614 O O . TYR A 1 85 ? -8.706 5.963 19.827 1.00 84.88 85 TYR A O 1
ATOM 622 N N . CYS A 1 86 ? -8.094 4.831 17.995 1.00 81.56 86 CYS A N 1
ATOM 623 C CA . CYS A 1 86 ? -8.503 3.528 18.528 1.00 81.56 86 CYS A CA 1
ATOM 624 C C . CYS A 1 86 ? -7.721 3.162 19.800 1.00 81.56 86 CYS A C 1
ATOM 626 O O . CYS A 1 86 ? -8.328 2.736 20.783 1.00 81.56 86 CYS A O 1
ATOM 628 N N . THR A 1 87 ? -6.406 3.378 19.818 1.00 83.75 87 THR A N 1
ATOM 629 C CA . THR A 1 87 ? -5.555 3.142 20.994 1.00 83.75 87 THR A CA 1
ATOM 630 C C . THR A 1 87 ? -5.954 4.037 22.163 1.00 83.75 87 THR A C 1
ATOM 632 O O . THR A 1 87 ? -6.107 3.548 23.280 1.00 83.75 87 THR A O 1
ATOM 635 N N . TYR A 1 88 ? -6.211 5.323 21.913 1.00 84.50 88 TYR A N 1
ATOM 636 C CA . TYR A 1 88 ? -6.690 6.251 22.936 1.00 84.50 88 TYR A CA 1
ATOM 637 C C . TYR A 1 88 ? -8.021 5.789 23.539 1.00 84.50 88 TYR A C 1
ATOM 639 O O . TYR A 1 88 ? -8.143 5.700 24.757 1.00 84.50 88 TYR A O 1
ATOM 647 N N . THR A 1 89 ? -8.997 5.398 22.710 1.00 79.56 89 THR A N 1
ATOM 648 C CA . THR A 1 89 ? -10.282 4.872 23.213 1.00 79.56 89 THR A CA 1
ATOM 649 C C . THR A 1 89 ? -10.127 3.577 24.015 1.00 79.56 89 THR A C 1
ATOM 651 O O . THR A 1 89 ? -10.908 3.321 24.931 1.00 79.56 89 THR A O 1
ATOM 654 N N . LEU A 1 90 ? -9.112 2.764 23.702 1.00 79.56 90 LEU A N 1
ATOM 655 C CA . LEU A 1 90 ? -8.809 1.528 24.421 1.00 79.56 90 LEU A CA 1
ATOM 656 C C . LEU A 1 90 ? -8.211 1.819 25.806 1.00 79.56 90 LEU A C 1
ATOM 658 O O . LEU A 1 90 ? -8.614 1.183 26.777 1.00 79.56 90 LEU A O 1
ATOM 662 N N . ILE A 1 91 ? -7.309 2.801 25.904 1.00 82.56 91 ILE A N 1
ATOM 663 C CA . ILE A 1 91 ? -6.662 3.210 27.162 1.00 82.56 91 ILE A CA 1
ATOM 664 C C . ILE A 1 91 ? -7.640 3.969 28.064 1.00 82.56 91 ILE A C 1
ATOM 666 O O . ILE A 1 91 ? -7.780 3.636 29.238 1.00 82.56 91 ILE A O 1
ATOM 670 N N . SER A 1 92 ? -8.360 4.951 27.518 1.00 79.31 92 SER A N 1
ATOM 671 C CA . SER A 1 92 ? -9.287 5.794 28.283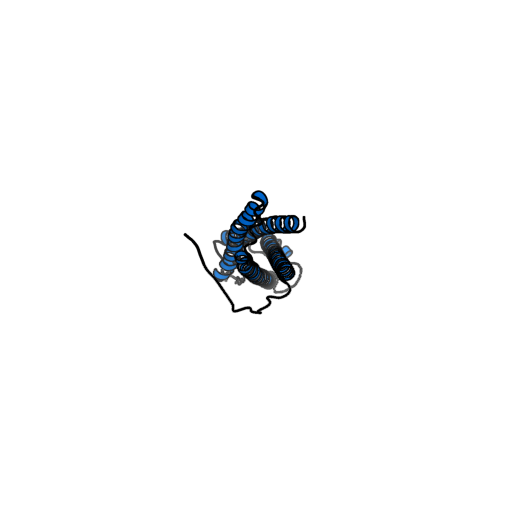 1.00 79.31 92 SER A CA 1
ATOM 672 C C . SER A 1 92 ? -10.564 5.061 28.696 1.00 79.31 92 SER A C 1
ATOM 674 O O . SER A 1 92 ? -11.362 5.605 29.453 1.00 79.31 92 SER A O 1
ATOM 676 N N . ARG A 1 93 ? -10.798 3.839 28.184 1.00 71.19 93 ARG A N 1
ATOM 677 C CA . ARG A 1 93 ? -11.999 3.010 28.416 1.00 71.19 93 ARG A CA 1
ATOM 678 C C . ARG A 1 93 ? -13.332 3.706 28.094 1.00 71.19 93 ARG A C 1
ATOM 680 O O . ARG A 1 93 ? -14.396 3.127 28.318 1.00 71.19 93 ARG A O 1
ATOM 687 N N . GLU A 1 94 ? -13.285 4.908 27.523 1.00 65.06 94 GLU A N 1
ATOM 688 C CA . GLU A 1 94 ? -14.434 5.654 27.044 1.00 65.06 94 GLU A CA 1
ATOM 689 C C . GLU A 1 94 ? -15.007 4.948 25.818 1.00 65.06 94 GLU A C 1
ATOM 691 O O . GLU A 1 94 ? -14.574 5.130 24.678 1.00 65.06 94 GLU A O 1
ATOM 696 N N . ARG A 1 95 ? -16.047 4.143 26.045 1.00 61.12 95 ARG A N 1
ATOM 697 C CA . ARG A 1 95 ? -16.907 3.612 24.984 1.00 61.12 95 ARG A CA 1
ATOM 698 C C . ARG A 1 95 ? -17.889 4.676 24.504 1.00 61.12 95 ARG A C 1
ATOM 700 O O . ARG A 1 95 ? -19.085 4.416 24.400 1.00 61.12 95 ARG A O 1
ATOM 707 N N . ASN A 1 96 ? -17.380 5.859 24.174 1.00 52.50 96 ASN A N 1
ATOM 708 C CA . ASN A 1 96 ? -18.153 6.893 23.504 1.00 52.50 96 ASN A CA 1
ATOM 709 C C . ASN A 1 96 ? -18.375 6.449 22.050 1.00 52.50 96 ASN A C 1
ATOM 711 O O . ASN A 1 96 ? -17.694 6.868 21.117 1.00 52.50 96 ASN A O 1
ATOM 715 N N . GLY A 1 97 ? -19.313 5.511 21.885 1.00 51.81 97 GLY A N 1
ATOM 716 C CA . GLY A 1 97 ? -19.839 4.997 20.629 1.00 51.81 97 GLY A CA 1
ATOM 717 C C . GLY A 1 97 ? -20.616 6.079 19.899 1.00 51.81 97 GLY A C 1
ATOM 718 O O . GLY A 1 97 ? -21.833 6.020 19.787 1.00 51.81 97 GLY A O 1
ATOM 719 N N . LYS A 1 98 ? -19.913 7.102 19.417 1.00 53.53 98 LYS A N 1
ATOM 720 C CA . LYS A 1 98 ? -20.510 8.103 18.543 1.00 53.53 98 LYS A CA 1
ATOM 721 C C . LYS A 1 98 ? -20.563 7.494 17.149 1.00 53.53 98 LYS A C 1
ATOM 723 O O . LYS A 1 98 ? -19.566 7.489 16.428 1.00 53.53 98 LYS A O 1
ATOM 728 N N . ASP A 1 99 ? -21.744 7.003 16.779 1.00 56.78 99 ASP A N 1
ATOM 729 C CA . ASP A 1 99 ? -22.085 6.516 15.435 1.00 56.78 99 ASP A CA 1
ATOM 730 C C . ASP A 1 99 ? -21.624 7.464 14.309 1.00 56.78 99 ASP A C 1
ATOM 732 O O . ASP A 1 99 ? -21.333 7.018 13.199 1.00 56.78 99 ASP A O 1
ATOM 736 N N . MET A 1 100 ? -21.433 8.755 14.612 1.00 60.81 100 MET A N 1
ATOM 737 C CA . MET A 1 100 ? -20.881 9.752 13.687 1.00 60.81 100 MET A CA 1
ATOM 738 C C . MET A 1 100 ? -19.491 9.418 13.125 1.00 60.81 100 MET A C 1
ATOM 740 O O . MET A 1 100 ? -19.210 9.819 12.002 1.00 60.81 100 MET A O 1
ATOM 744 N N . VAL A 1 101 ? -18.619 8.691 13.838 1.00 71.06 101 VAL A N 1
ATOM 745 C CA . VAL A 1 101 ? -17.269 8.338 13.327 1.00 71.06 101 VAL A CA 1
ATOM 746 C C . VAL A 1 101 ? -17.286 7.011 12.549 1.00 71.06 101 VAL A C 1
ATOM 748 O O . VAL A 1 101 ? -16.355 6.679 11.810 1.00 71.06 101 VAL A O 1
ATOM 751 N N . LEU A 1 102 ? -18.374 6.245 12.659 1.00 75.69 102 LEU A N 1
ATOM 752 C CA . LEU A 1 102 ? -18.490 4.908 12.082 1.00 75.69 102 LEU A CA 1
ATOM 753 C C . LEU A 1 102 ? -18.736 4.940 10.563 1.00 75.69 102 LEU A C 1
ATOM 755 O O . LEU A 1 102 ? -18.160 4.135 9.834 1.00 75.69 102 LEU A O 1
ATOM 759 N N . LEU A 1 103 ? -19.539 5.893 10.077 1.00 78.81 103 LEU A N 1
ATOM 760 C CA . LEU A 1 103 ? -19.799 6.072 8.642 1.00 78.81 103 LEU A CA 1
ATOM 761 C C . LEU A 1 103 ? -18.582 6.626 7.870 1.00 78.81 103 LEU A C 1
ATOM 763 O O . LEU A 1 103 ? -18.209 6.014 6.868 1.00 78.81 103 LEU A O 1
ATOM 767 N N . PRO A 1 104 ? -17.902 7.705 8.317 1.00 82.94 104 PRO A N 1
ATOM 768 C CA . PRO A 1 104 ? -16.710 8.213 7.635 1.00 82.94 104 PRO A CA 1
ATOM 769 C C . PRO A 1 104 ? -15.580 7.184 7.579 1.00 82.94 104 PRO A C 1
ATOM 771 O O . PRO A 1 104 ? -14.952 7.019 6.537 1.00 82.94 104 PRO A O 1
ATOM 774 N N . SER A 1 105 ? -15.354 6.440 8.668 1.00 83.25 105 SER A N 1
ATOM 775 C CA . SER A 1 105 ? -14.328 5.390 8.693 1.00 83.25 105 SER A CA 1
ATOM 776 C C . SER A 1 105 ? -14.640 4.236 7.740 1.00 83.25 105 SER A C 1
ATOM 778 O O . SER A 1 105 ? -13.722 3.682 7.144 1.00 83.25 105 SER A O 1
ATOM 780 N N . LEU A 1 106 ? -15.917 3.892 7.533 1.00 86.31 106 LEU A N 1
ATOM 781 C CA . LEU A 1 106 ? -16.310 2.901 6.530 1.00 86.31 106 LEU A CA 1
ATOM 782 C C . LEU A 1 106 ? -15.977 3.376 5.110 1.00 86.31 106 LEU A C 1
ATOM 784 O O . LEU A 1 106 ? -15.380 2.620 4.345 1.00 86.31 106 LEU A O 1
ATOM 788 N N . VAL A 1 107 ? -16.341 4.617 4.773 1.00 89.00 107 VAL A N 1
ATOM 789 C CA . VAL A 1 107 ? -16.077 5.197 3.446 1.00 89.00 107 VAL A CA 1
ATOM 790 C C . VAL A 1 107 ? -14.575 5.298 3.188 1.00 89.00 107 VAL A C 1
ATOM 792 O O . VAL A 1 107 ? -14.116 4.912 2.118 1.00 89.00 107 VAL A O 1
ATOM 795 N N . LEU A 1 108 ? -13.797 5.753 4.172 1.00 89.38 108 LEU A N 1
ATOM 796 C CA . LEU A 1 108 ? -12.347 5.903 4.038 1.00 89.38 108 LEU A CA 1
ATOM 797 C C . LEU A 1 108 ? -11.628 4.549 3.954 1.00 89.38 108 LEU A C 1
ATOM 799 O O . LEU A 1 108 ? -10.778 4.377 3.083 1.00 89.38 108 LEU A O 1
ATOM 803 N N . ASN A 1 109 ? -12.009 3.561 4.774 1.00 89.88 109 ASN A N 1
ATOM 804 C CA . ASN A 1 109 ? -11.453 2.204 4.691 1.00 89.88 109 ASN A CA 1
ATOM 805 C C . ASN A 1 109 ? -11.785 1.538 3.346 1.00 89.88 109 ASN A C 1
ATOM 807 O O . ASN A 1 109 ? -10.906 0.948 2.720 1.00 89.88 109 ASN A O 1
ATOM 811 N N . GLY A 1 110 ? -13.031 1.666 2.878 1.00 89.19 110 GLY A N 1
ATOM 812 C CA . GLY A 1 110 ? -13.453 1.152 1.574 1.00 89.19 110 GLY A CA 1
ATOM 813 C C . GLY A 1 110 ? -12.748 1.857 0.412 1.00 89.19 110 GLY A C 1
ATOM 814 O O . GLY A 1 110 ? -12.281 1.201 -0.516 1.00 89.19 110 GLY A O 1
ATOM 815 N N . GLY A 1 111 ? -12.595 3.182 0.491 1.00 92.00 111 GLY A N 1
ATOM 816 C CA . GLY A 1 111 ? -11.860 3.975 -0.493 1.00 92.00 111 GLY A CA 1
ATOM 817 C C . GLY A 1 111 ? -10.384 3.582 -0.574 1.00 92.00 111 GLY A C 1
ATOM 818 O O . GLY A 1 111 ? -9.874 3.339 -1.664 1.00 92.00 111 GLY A O 1
ATOM 819 N N . LEU A 1 112 ? -9.708 3.433 0.569 1.00 89.44 112 LEU A N 1
ATOM 820 C CA . LEU A 1 112 ? -8.322 2.955 0.630 1.00 89.44 112 LEU A CA 1
ATOM 821 C C . LEU A 1 112 ? -8.184 1.513 0.129 1.00 89.44 112 LEU A C 1
ATOM 823 O O . LEU A 1 112 ? -7.217 1.199 -0.563 1.00 89.44 112 LEU A O 1
ATOM 827 N N . SER A 1 113 ? -9.161 0.647 0.406 1.00 90.88 113 SER A N 1
ATOM 828 C CA . SER A 1 113 ? -9.208 -0.706 -0.158 1.00 90.88 113 SER A CA 1
ATOM 829 C C . SER A 1 113 ? -9.279 -0.669 -1.688 1.00 90.88 113 SER A C 1
ATOM 831 O O . SER A 1 113 ? -8.487 -1.324 -2.360 1.00 90.88 113 SER A O 1
ATOM 833 N N . PHE A 1 114 ? -10.153 0.161 -2.260 1.00 91.94 114 PHE A N 1
ATOM 834 C CA . PHE A 1 114 ? -10.252 0.307 -3.711 1.00 91.94 114 PHE A CA 1
ATOM 835 C C . PHE A 1 114 ? -8.967 0.881 -4.329 1.00 91.94 114 PHE A C 1
ATOM 837 O O . PHE A 1 114 ? -8.453 0.340 -5.305 1.00 91.94 114 PHE A O 1
ATOM 844 N N . LEU A 1 115 ? -8.398 1.933 -3.734 1.00 91.06 115 LEU A N 1
ATOM 845 C CA . LEU A 1 115 ? -7.152 2.537 -4.216 1.00 91.06 115 LEU A CA 1
ATOM 846 C C . LEU A 1 115 ? -5.974 1.556 -4.155 1.00 91.06 115 LEU A C 1
ATOM 848 O O . LEU A 1 115 ? -5.199 1.469 -5.104 1.00 91.06 115 LEU A O 1
ATOM 852 N N . THR A 1 116 ? -5.850 0.784 -3.072 1.00 89.69 116 THR A N 1
ATOM 853 C CA . THR A 1 116 ? -4.793 -0.234 -2.941 1.00 89.69 116 THR A CA 1
ATOM 854 C C . THR A 1 116 ? -4.982 -1.399 -3.908 1.00 89.69 116 THR A C 1
ATOM 856 O O . THR A 1 116 ? -3.986 -1.897 -4.429 1.00 89.69 116 THR A O 1
ATOM 859 N N . LEU A 1 117 ? -6.225 -1.771 -4.238 1.00 92.12 117 LEU A N 1
ATOM 860 C CA . LEU A 1 117 ? -6.524 -2.731 -5.304 1.00 92.12 117 LEU A CA 1
ATOM 861 C C . LEU A 1 117 ? -6.069 -2.215 -6.671 1.00 92.12 117 LEU A C 1
ATOM 863 O O . LEU A 1 117 ? -5.395 -2.940 -7.400 1.00 92.12 117 LEU A O 1
ATOM 867 N N . VAL A 1 118 ? -6.390 -0.961 -7.008 1.00 91.88 118 VAL A N 1
ATOM 868 C CA . VAL A 1 118 ? -5.957 -0.345 -8.273 1.00 91.88 118 VAL A CA 1
ATOM 869 C C . VAL A 1 118 ? -4.430 -0.283 -8.339 1.00 91.88 118 VAL A C 1
ATOM 871 O O . VAL A 1 118 ? -3.855 -0.694 -9.344 1.00 91.88 118 VAL A O 1
ATOM 874 N N . CYS A 1 119 ? -3.759 0.140 -7.263 1.00 88.19 119 CYS A N 1
ATOM 875 C CA . CYS A 1 119 ? -2.296 0.122 -7.178 1.00 88.19 119 CYS A CA 1
ATOM 876 C C . CYS A 1 119 ? -1.723 -1.292 -7.345 1.00 88.19 119 CYS A C 1
ATOM 878 O O . CYS A 1 119 ? -0.788 -1.484 -8.118 1.00 88.19 119 CYS A O 1
ATOM 880 N N . GLY A 1 120 ? -2.286 -2.287 -6.655 1.00 87.62 120 GLY A N 1
ATOM 881 C CA . GLY A 1 120 ? -1.865 -3.686 -6.749 1.00 87.62 120 GLY A CA 1
ATOM 882 C C . GLY A 1 120 ? -1.995 -4.235 -8.169 1.00 87.62 120 GLY A C 1
ATOM 883 O O . GLY A 1 120 ? -1.061 -4.857 -8.680 1.00 87.62 120 GLY A O 1
ATOM 884 N N . ALA A 1 121 ? -3.111 -3.944 -8.841 1.00 89.69 121 ALA A N 1
ATOM 885 C CA . ALA A 1 121 ? -3.334 -4.311 -10.234 1.00 89.69 121 ALA A CA 1
ATOM 886 C C . ALA A 1 121 ? -2.359 -3.587 -11.176 1.00 89.69 121 ALA A C 1
ATOM 888 O O . ALA A 1 121 ? -1.718 -4.234 -12.004 1.00 89.69 121 ALA A O 1
ATOM 889 N N . MET A 1 122 ? -2.181 -2.271 -11.016 1.00 87.50 122 MET A N 1
ATOM 890 C CA . MET A 1 122 ? -1.248 -1.475 -11.820 1.00 87.50 122 MET A CA 1
ATOM 891 C C . MET A 1 122 ? 0.190 -1.977 -11.702 1.00 87.50 122 MET A C 1
ATOM 893 O O . MET A 1 122 ? 0.859 -2.109 -12.727 1.00 87.50 122 MET A O 1
ATOM 897 N N . VAL A 1 123 ? 0.656 -2.277 -10.485 1.00 84.31 123 VAL A N 1
ATOM 898 C CA . VAL A 1 123 ? 2.007 -2.801 -10.245 1.00 84.31 123 VAL A CA 1
ATOM 899 C C . VAL A 1 123 ? 2.157 -4.208 -10.815 1.00 84.31 123 VAL A C 1
ATOM 901 O O . VAL A 1 123 ? 3.141 -4.476 -11.497 1.00 84.31 123 VAL A O 1
ATOM 904 N N . SER A 1 124 ? 1.163 -5.082 -10.627 1.00 86.69 124 SER A N 1
ATOM 905 C CA . SER A 1 124 ? 1.200 -6.457 -11.151 1.00 86.69 124 SER A CA 1
ATOM 906 C C . SER A 1 124 ? 1.237 -6.485 -12.687 1.00 86.69 124 SER A C 1
ATOM 908 O O . SER A 1 124 ? 2.051 -7.190 -13.281 1.00 86.69 124 SER A O 1
ATOM 910 N N . VAL A 1 125 ? 0.391 -5.687 -13.348 1.00 86.88 125 VAL A N 1
ATOM 911 C CA . VAL A 1 125 ? 0.362 -5.583 -14.817 1.00 86.88 125 VAL A CA 1
ATOM 912 C C . VAL A 1 125 ? 1.622 -4.896 -15.340 1.00 86.88 125 VAL A C 1
ATOM 914 O O . VAL A 1 125 ? 2.221 -5.369 -16.304 1.00 86.88 125 VAL A O 1
ATOM 917 N N . GLY A 1 126 ? 2.064 -3.816 -14.689 1.00 81.56 126 GLY A N 1
ATOM 918 C CA . GLY A 1 126 ? 3.287 -3.103 -15.053 1.00 81.56 126 GLY A CA 1
ATOM 919 C C . GLY A 1 126 ? 4.525 -3.995 -14.962 1.00 81.56 126 GLY A C 1
ATOM 920 O O . GLY A 1 126 ? 5.347 -3.984 -15.876 1.00 81.56 126 GLY A O 1
ATOM 921 N N . TYR A 1 127 ? 4.620 -4.820 -13.917 1.00 79.56 127 TYR A N 1
ATOM 922 C CA . TYR A 1 127 ? 5.688 -5.802 -13.744 1.00 79.56 127 TYR A CA 1
ATOM 923 C C . TYR A 1 127 ? 5.665 -6.887 -14.827 1.00 79.56 127 TYR A C 1
ATOM 925 O O . TYR A 1 127 ? 6.696 -7.162 -15.441 1.00 79.56 127 TYR A O 1
ATOM 933 N N . ASN A 1 128 ? 4.493 -7.455 -15.126 1.00 82.94 128 ASN A N 1
ATOM 934 C CA . ASN A 1 128 ? 4.355 -8.469 -16.174 1.00 82.94 128 ASN A CA 1
ATOM 935 C C . ASN A 1 128 ? 4.715 -7.916 -17.560 1.00 82.94 128 ASN A C 1
ATOM 937 O O . ASN A 1 128 ? 5.423 -8.576 -18.321 1.00 82.94 128 ASN A O 1
ATOM 941 N N . ASN A 1 129 ? 4.281 -6.692 -17.872 1.00 82.06 129 ASN A N 1
ATOM 942 C CA . ASN A 1 129 ? 4.628 -6.021 -19.122 1.00 82.06 129 ASN A CA 1
ATOM 943 C C . ASN A 1 129 ? 6.123 -5.724 -19.208 1.00 82.06 129 ASN A C 1
ATOM 945 O O . ASN A 1 129 ? 6.735 -6.016 -20.232 1.00 82.06 129 ASN A O 1
ATOM 949 N N . PHE A 1 130 ? 6.719 -5.187 -18.141 1.00 76.62 130 PHE A N 1
ATOM 950 C CA . PHE A 1 130 ? 8.158 -4.938 -18.092 1.00 76.62 130 PHE A CA 1
ATOM 951 C C . PHE A 1 130 ? 8.936 -6.237 -18.313 1.00 76.62 130 PHE A C 1
ATOM 953 O O . PHE A 1 130 ? 9.803 -6.298 -19.181 1.00 76.62 130 PHE A O 1
ATOM 960 N N . CYS A 1 131 ? 8.549 -7.310 -17.622 1.00 77.31 131 CYS A N 1
ATOM 961 C CA . CYS A 1 131 ? 9.160 -8.616 -17.808 1.00 77.31 131 CYS A CA 1
ATOM 962 C C . CYS A 1 131 ? 9.035 -9.119 -19.255 1.00 77.31 131 CYS A C 1
ATOM 964 O O . CYS A 1 131 ? 10.013 -9.584 -19.831 1.00 77.31 131 CYS A O 1
ATOM 966 N N . ALA A 1 132 ? 7.859 -8.992 -19.875 1.00 78.12 132 ALA A N 1
ATOM 967 C CA . ALA A 1 132 ? 7.645 -9.401 -21.262 1.00 78.12 132 ALA A CA 1
ATOM 968 C C . ALA A 1 132 ? 8.510 -8.607 -22.258 1.00 78.12 132 ALA A C 1
ATOM 970 O O . ALA A 1 132 ? 8.997 -9.181 -23.231 1.00 78.12 132 ALA A O 1
ATOM 971 N N . GLN A 1 133 ? 8.728 -7.310 -22.016 1.00 75.00 133 GLN A N 1
ATOM 972 C CA . GLN A 1 133 ? 9.635 -6.488 -22.825 1.00 75.00 133 GLN A CA 1
ATOM 973 C C . GLN A 1 133 ? 11.090 -6.940 -22.649 1.00 75.00 133 GLN A C 1
ATOM 975 O O . GLN A 1 133 ? 11.778 -7.160 -23.641 1.00 75.00 133 GLN A O 1
ATOM 980 N N . VAL A 1 134 ? 11.534 -7.185 -21.410 1.00 72.44 134 VAL A N 1
ATOM 981 C CA . VAL A 1 134 ? 12.879 -7.718 -21.126 1.00 72.44 134 VAL A CA 1
ATOM 982 C C . VAL A 1 134 ? 13.106 -9.053 -21.848 1.00 72.44 134 VAL A C 1
ATOM 984 O O . VAL A 1 134 ? 14.138 -9.236 -22.490 1.00 72.44 134 VAL A O 1
ATOM 987 N N . LYS A 1 135 ? 12.126 -9.968 -21.814 1.00 72.31 135 LYS A N 1
ATOM 988 C CA . LYS A 1 135 ? 12.197 -11.262 -22.519 1.00 72.31 135 LYS A CA 1
ATOM 989 C C . LYS A 1 135 ? 12.384 -11.107 -24.029 1.00 72.31 135 LYS A C 1
ATOM 991 O O . LYS A 1 135 ? 13.192 -11.814 -24.631 1.00 72.31 135 LYS A O 1
ATOM 996 N N . LYS A 1 136 ? 11.621 -10.198 -24.643 1.00 71.75 136 LYS A N 1
ATOM 997 C CA . LYS A 1 136 ? 11.692 -9.937 -26.087 1.00 71.75 136 LYS A CA 1
ATOM 998 C C . LYS A 1 136 ? 13.061 -9.409 -26.498 1.00 71.75 136 LYS A C 1
ATOM 1000 O O . LYS A 1 136 ? 13.570 -9.840 -27.523 1.00 71.75 136 LYS A O 1
ATOM 1005 N N . VAL A 1 137 ? 13.639 -8.531 -25.684 1.00 67.75 137 VAL A N 1
ATOM 1006 C CA . VAL A 1 137 ? 14.901 -7.854 -25.991 1.00 67.75 137 VAL A CA 1
ATOM 1007 C C . VAL A 1 137 ? 16.112 -8.771 -25.782 1.00 67.75 137 VAL A C 1
ATOM 1009 O O . VAL A 1 137 ? 16.936 -8.892 -26.678 1.00 67.75 137 VAL A O 1
ATOM 1012 N N . ILE A 1 138 ? 16.229 -9.469 -24.642 1.00 64.75 138 ILE A N 1
ATOM 1013 C CA . ILE A 1 138 ? 17.493 -10.159 -24.305 1.00 64.75 138 ILE A CA 1
ATOM 1014 C C . ILE A 1 138 ? 17.718 -11.432 -25.144 1.00 64.75 138 ILE A C 1
ATOM 1016 O O . ILE A 1 138 ? 18.859 -11.749 -25.464 1.00 64.75 138 ILE A O 1
ATOM 1020 N N . TYR A 1 139 ? 16.673 -12.175 -25.526 1.00 64.56 139 TYR A N 1
ATOM 1021 C CA . TYR A 1 139 ? 16.857 -13.359 -26.385 1.00 64.56 139 TYR A CA 1
ATOM 1022 C C . TYR A 1 139 ? 15.745 -13.507 -27.436 1.00 64.56 139 TYR A C 1
ATOM 1024 O O . TYR A 1 139 ? 15.215 -14.604 -27.652 1.00 64.56 139 TYR A O 1
ATOM 1032 N N . TYR A 1 140 ? 15.357 -12.407 -28.082 1.00 63.88 140 TYR A N 1
ATOM 1033 C CA . TYR A 1 140 ? 14.472 -12.445 -29.255 1.00 63.88 140 TYR A CA 1
ATOM 1034 C C . TYR A 1 140 ? 13.146 -13.204 -29.030 1.00 63.88 140 TYR A C 1
ATOM 1036 O O . TYR A 1 140 ? 12.598 -13.814 -29.946 1.00 63.88 140 TYR A O 1
ATOM 1044 N N . GLY A 1 141 ? 12.618 -13.188 -27.800 1.00 60.88 141 GLY A N 1
ATOM 1045 C CA . GLY A 1 141 ? 11.335 -13.815 -27.466 1.00 60.88 141 GLY A CA 1
ATOM 1046 C C . GLY A 1 141 ? 11.361 -15.320 -27.175 1.00 60.88 141 GLY A C 1
ATOM 1047 O O . GLY A 1 141 ? 10.287 -15.901 -27.027 1.00 60.88 141 GLY A O 1
ATOM 1048 N N . TYR A 1 142 ? 12.529 -15.954 -27.041 1.00 58.62 142 TYR A N 1
ATOM 1049 C CA . TYR A 1 142 ? 12.602 -17.312 -26.487 1.00 58.62 142 TYR A CA 1
ATOM 1050 C C . TYR A 1 142 ? 12.284 -17.305 -24.977 1.00 58.62 142 TYR A C 1
ATOM 1052 O O . TYR A 1 142 ? 12.679 -16.389 -24.257 1.00 58.62 142 TYR A O 1
ATOM 1060 N N . ASP A 1 143 ? 11.554 -18.312 -24.484 1.00 63.03 143 ASP A N 1
ATOM 1061 C CA . ASP A 1 143 ? 11.142 -18.415 -23.074 1.00 63.03 143 ASP A CA 1
ATOM 1062 C C . ASP A 1 143 ? 11.969 -19.485 -22.342 1.00 63.03 143 ASP A C 1
ATOM 1064 O O . ASP A 1 143 ? 11.555 -20.632 -22.206 1.00 63.03 143 ASP A O 1
ATOM 1068 N N . TYR A 1 144 ? 13.183 -19.131 -21.913 1.00 54.72 144 TYR A N 1
ATOM 1069 C CA . TYR A 1 144 ? 14.114 -20.037 -21.208 1.00 54.72 144 TYR A CA 1
ATOM 1070 C C . TYR A 1 144 ? 14.091 -19.860 -19.681 1.00 54.72 144 TYR A C 1
ATOM 1072 O O . TYR A 1 144 ? 14.891 -20.487 -18.989 1.00 54.72 144 TYR A O 1
ATOM 1080 N N . GLY A 1 145 ? 13.195 -19.039 -19.110 1.00 62.81 145 GLY A N 1
ATOM 1081 C CA . GLY A 1 145 ? 13.159 -18.879 -17.651 1.00 62.81 145 GLY A CA 1
ATOM 1082 C C . GLY A 1 145 ? 12.172 -17.863 -17.070 1.00 62.81 145 GLY A C 1
ATOM 1083 O O . GLY A 1 145 ? 11.422 -17.183 -17.775 1.00 62.81 145 GLY A O 1
ATOM 1084 N N . THR A 1 146 ? 12.191 -17.757 -15.737 1.00 67.88 146 THR A N 1
ATOM 1085 C CA . THR A 1 146 ? 11.443 -16.773 -14.931 1.00 67.88 146 THR A CA 1
ATOM 1086 C C . THR A 1 146 ? 12.125 -15.407 -14.947 1.00 67.88 146 THR A C 1
ATOM 1088 O O . THR A 1 146 ? 13.328 -15.330 -15.168 1.00 67.88 146 THR A O 1
ATOM 1091 N N . CYS A 1 147 ? 11.392 -14.317 -14.674 1.00 71.69 147 CYS A N 1
ATOM 1092 C CA . CYS A 1 147 ? 11.938 -12.949 -14.729 1.00 71.69 147 CYS A CA 1
ATOM 1093 C C . CYS A 1 147 ? 13.223 -12.759 -13.893 1.00 71.69 147 CYS A C 1
ATOM 1095 O O . CYS A 1 147 ? 14.120 -12.007 -14.267 1.00 71.69 147 CYS A O 1
ATOM 1097 N N . SER A 1 148 ? 13.337 -13.512 -12.793 1.00 67.69 148 SER A N 1
ATOM 1098 C CA . SER A 1 148 ? 14.528 -13.574 -11.942 1.00 67.69 148 SER A CA 1
ATOM 1099 C C . SER A 1 148 ? 15.786 -14.056 -12.676 1.00 67.69 148 SER A C 1
ATOM 1101 O O . SER A 1 148 ? 16.876 -13.595 -12.357 1.00 67.69 148 SER A O 1
ATOM 1103 N N . TYR A 1 149 ? 15.654 -14.965 -13.647 1.00 65.44 149 TYR A N 1
ATOM 1104 C CA . TYR A 1 149 ? 16.776 -15.504 -14.422 1.00 65.44 149 TYR A CA 1
ATOM 1105 C C . TYR A 1 149 ? 17.394 -14.447 -15.346 1.00 65.44 149 TYR A C 1
ATOM 1107 O O . TYR A 1 149 ? 18.613 -14.369 -15.491 1.00 65.44 149 TYR A O 1
ATOM 1115 N N . TYR A 1 150 ? 16.557 -13.574 -15.912 1.00 63.84 150 TYR A N 1
ATOM 1116 C CA . TYR A 1 150 ? 16.992 -12.475 -16.779 1.00 63.84 150 TYR A CA 1
ATOM 1117 C C . TYR A 1 150 ? 17.751 -11.403 -15.998 1.00 63.84 150 TYR A C 1
ATOM 1119 O O . TYR A 1 150 ? 18.679 -10.816 -16.538 1.00 63.84 150 TYR A O 1
ATOM 1127 N N . GLN A 1 151 ? 17.423 -11.199 -14.716 1.00 63.59 151 GLN A N 1
ATOM 1128 C CA . GLN A 1 151 ? 18.179 -10.309 -13.829 1.00 63.59 151 GLN A CA 1
ATOM 1129 C C . GLN A 1 151 ? 19.610 -10.810 -13.574 1.00 63.59 151 GLN A C 1
ATOM 1131 O O . GLN A 1 151 ? 20.531 -10.012 -13.436 1.00 63.59 151 GLN A O 1
ATOM 1136 N N . SER A 1 152 ? 19.797 -12.130 -13.494 1.00 62.00 152 SER A N 1
ATOM 1137 C CA . SER A 1 152 ? 21.108 -12.766 -13.311 1.00 62.00 152 SER A CA 1
ATOM 1138 C C . SER A 1 152 ? 21.860 -13.025 -14.620 1.00 62.00 152 SER A C 1
ATOM 1140 O O . SER A 1 152 ? 22.989 -13.510 -14.586 1.00 62.00 152 SER A O 1
ATOM 1142 N N . SER A 1 153 ? 21.243 -12.754 -15.776 1.00 61.22 153 SER A N 1
ATOM 1143 C CA . SER A 1 153 ? 21.820 -13.097 -17.073 1.00 61.22 153 SER A CA 1
ATOM 1144 C C . SER A 1 153 ? 22.879 -12.066 -17.492 1.00 61.22 153 SER A C 1
ATOM 1146 O O . SER A 1 153 ? 22.645 -10.864 -17.355 1.00 61.22 153 SER A O 1
ATOM 1148 N N . PRO A 1 154 ? 24.031 -12.497 -18.042 1.00 55.28 154 PRO A N 1
ATOM 1149 C CA . PRO A 1 154 ? 25.119 -11.596 -18.429 1.00 55.28 154 PRO A CA 1
ATOM 1150 C C . PRO A 1 154 ? 24.754 -10.588 -19.536 1.00 55.28 154 PRO A C 1
ATOM 1152 O O . PRO A 1 154 ? 25.493 -9.626 -19.716 1.00 55.28 154 PRO A O 1
ATOM 1155 N N . GLY A 1 155 ? 23.631 -10.780 -20.243 1.00 52.91 155 GLY A N 1
ATOM 1156 C CA . GLY A 1 155 ? 23.103 -9.854 -21.256 1.00 52.91 155 GLY A CA 1
ATOM 1157 C C . GLY A 1 155 ? 22.172 -8.750 -20.729 1.00 52.91 155 GLY A C 1
ATOM 1158 O O . GLY A 1 155 ? 21.712 -7.928 -21.517 1.00 52.91 155 GLY A O 1
ATOM 1159 N N . TYR A 1 156 ? 21.868 -8.708 -19.425 1.00 56.69 156 TYR A N 1
ATOM 1160 C CA . TYR A 1 156 ? 21.125 -7.588 -18.835 1.00 56.69 156 TYR A CA 1
ATOM 1161 C C . TYR A 1 156 ? 22.017 -6.334 -18.808 1.00 56.69 156 TYR A C 1
ATOM 1163 O O . TYR A 1 156 ? 23.186 -6.459 -18.429 1.00 56.69 156 TYR A O 1
ATOM 1171 N N . PRO A 1 157 ? 21.516 -5.132 -19.170 1.00 51.47 157 PRO A N 1
ATOM 1172 C CA . PRO A 1 157 ? 22.291 -3.901 -19.084 1.00 51.47 157 PRO A CA 1
ATOM 1173 C C . PRO A 1 157 ? 22.826 -3.709 -17.667 1.00 51.47 157 PRO A C 1
ATOM 1175 O O . PRO A 1 157 ? 22.120 -3.262 -16.761 1.00 51.47 157 PRO A O 1
ATOM 1178 N N . LYS A 1 158 ? 24.118 -3.982 -17.498 1.00 48.34 158 LYS A N 1
ATOM 1179 C CA . LYS A 1 158 ? 24.928 -3.371 -16.453 1.00 48.34 158 LYS A CA 1
ATOM 1180 C C . LYS A 1 158 ? 25.157 -1.920 -16.869 1.00 48.34 158 LYS A C 1
ATOM 1182 O O . LYS A 1 158 ? 26.236 -1.541 -17.307 1.00 48.34 158 LYS A O 1
ATOM 1187 N N . GLY A 1 159 ? 24.102 -1.108 -16.815 1.00 48.22 159 GLY A N 1
ATOM 1188 C CA . GLY A 1 159 ? 24.300 0.333 -16.702 1.00 48.22 159 GLY A CA 1
ATOM 1189 C C . GLY A 1 159 ? 25.046 0.637 -15.397 1.00 48.22 159 GLY A C 1
ATOM 1190 O O . GLY A 1 159 ? 25.332 -0.269 -14.621 1.00 48.22 159 GLY A O 1
ATOM 1191 N N . ASN A 1 160 ? 25.280 1.917 -15.103 1.00 43.22 160 ASN A N 1
ATOM 1192 C CA . ASN A 1 160 ? 25.996 2.425 -13.915 1.00 43.22 160 ASN A CA 1
ATOM 1193 C C . ASN A 1 160 ? 25.461 1.955 -12.531 1.00 43.22 160 ASN A C 1
ATOM 1195 O O . ASN A 1 160 ? 25.929 2.426 -11.500 1.00 43.22 160 ASN A O 1
ATOM 1199 N N . ASN A 1 161 ? 24.469 1.063 -12.509 1.00 48.62 161 ASN A N 1
ATOM 1200 C CA . ASN A 1 161 ? 23.868 0.428 -11.351 1.00 48.62 161 ASN A CA 1
ATOM 1201 C C . ASN A 1 161 ? 23.984 -1.099 -11.512 1.00 48.62 161 ASN A C 1
ATOM 1203 O O . ASN A 1 161 ? 23.045 -1.769 -11.952 1.00 48.62 161 ASN A O 1
ATOM 1207 N N . ASP A 1 162 ? 25.155 -1.634 -11.177 1.00 44.84 162 ASP A N 1
ATOM 1208 C CA . ASP A 1 162 ? 25.435 -3.067 -11.132 1.00 44.84 162 ASP A CA 1
ATOM 1209 C C . ASP A 1 162 ? 24.359 -3.844 -10.346 1.00 44.84 162 ASP A C 1
ATOM 1211 O O . ASP A 1 162 ? 24.082 -3.556 -9.182 1.00 44.84 162 ASP A O 1
ATOM 1215 N N . GLY A 1 163 ? 23.763 -4.866 -10.968 1.00 49.84 163 GLY A N 1
ATOM 1216 C CA . GLY A 1 163 ? 23.173 -6.014 -10.262 1.00 49.84 163 GLY A CA 1
ATOM 1217 C C . GLY A 1 163 ? 22.000 -5.758 -9.305 1.00 49.84 163 GLY A C 1
ATOM 1218 O O . GLY A 1 163 ? 21.742 -6.596 -8.440 1.00 49.84 163 GLY A O 1
ATOM 1219 N N . MET A 1 164 ? 21.280 -4.639 -9.412 1.00 56.88 164 MET A N 1
ATOM 1220 C CA . MET A 1 164 ? 20.244 -4.324 -8.423 1.00 56.88 164 MET A CA 1
ATOM 1221 C C . MET A 1 164 ? 18.990 -5.208 -8.598 1.00 56.88 164 MET A C 1
ATOM 1223 O O . MET A 1 164 ? 18.493 -5.347 -9.722 1.00 56.88 164 MET A O 1
ATOM 1227 N N . PRO A 1 165 ? 18.438 -5.800 -7.517 1.00 64.50 165 PRO A N 1
ATOM 1228 C CA . PRO A 1 165 ? 17.391 -6.800 -7.646 1.00 64.50 165 PRO A CA 1
ATOM 1229 C C . PRO A 1 165 ? 16.002 -6.203 -7.898 1.00 64.50 165 PRO A C 1
ATOM 1231 O O . PRO A 1 165 ? 15.154 -6.162 -7.004 1.00 64.50 165 PRO A O 1
ATOM 1234 N N . PHE A 1 166 ? 15.751 -5.760 -9.135 1.00 68.25 166 PHE A N 1
ATOM 1235 C CA . PHE A 1 166 ? 14.446 -5.245 -9.566 1.00 68.25 166 PHE A CA 1
ATOM 1236 C C . PHE A 1 166 ? 13.326 -6.261 -9.303 1.00 68.25 166 PHE A C 1
ATOM 1238 O O . PHE A 1 166 ? 12.231 -5.878 -8.891 1.00 68.25 166 PHE A O 1
ATOM 1245 N N . HIS A 1 167 ? 13.611 -7.557 -9.482 1.00 71.38 167 HIS A N 1
ATOM 1246 C CA . HIS A 1 167 ? 12.680 -8.648 -9.223 1.00 71.38 167 HIS A CA 1
ATOM 1247 C C . HIS A 1 167 ? 12.258 -8.669 -7.755 1.00 71.38 167 HIS A C 1
ATOM 1249 O O . HIS A 1 167 ? 11.070 -8.760 -7.447 1.00 71.38 167 HIS A O 1
ATOM 1255 N N . THR A 1 168 ? 13.221 -8.552 -6.839 1.00 76.44 168 THR A N 1
ATOM 1256 C CA . THR A 1 168 ? 12.961 -8.585 -5.398 1.00 76.44 168 THR A CA 1
ATOM 1257 C C . THR A 1 168 ? 12.161 -7.365 -4.966 1.00 76.44 168 THR A C 1
ATOM 1259 O O . THR A 1 168 ? 11.152 -7.525 -4.287 1.00 76.44 168 THR A O 1
ATOM 1262 N N . PHE A 1 169 ? 12.533 -6.159 -5.405 1.00 77.00 169 PHE A N 1
ATOM 1263 C CA . PHE A 1 169 ? 11.793 -4.948 -5.037 1.00 77.00 169 PHE A CA 1
ATOM 1264 C C . PHE A 1 169 ? 10.364 -4.939 -5.585 1.00 77.00 169 PHE A C 1
ATOM 1266 O O . PHE A 1 169 ? 9.438 -4.623 -4.841 1.00 77.00 169 PHE A O 1
ATOM 1273 N N . MET A 1 170 ? 10.160 -5.345 -6.843 1.00 75.31 170 MET A N 1
ATOM 1274 C CA . MET A 1 170 ? 8.824 -5.417 -7.445 1.00 75.31 170 MET A CA 1
ATOM 1275 C C . MET A 1 170 ? 7.958 -6.508 -6.815 1.00 75.31 170 MET A C 1
ATOM 1277 O O . MET A 1 170 ? 6.785 -6.269 -6.537 1.00 75.31 170 MET A O 1
ATOM 1281 N N . THR A 1 171 ? 8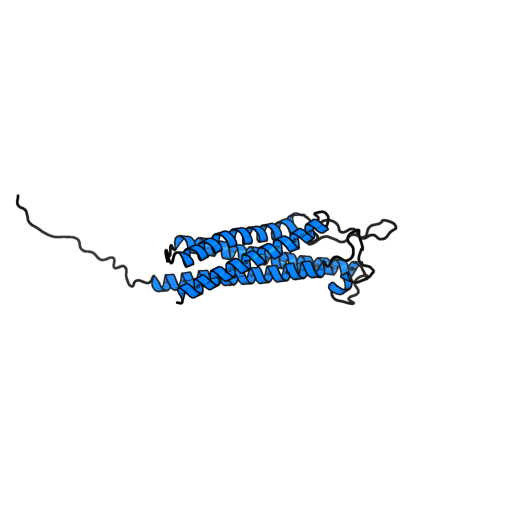.535 -7.677 -6.526 1.00 81.75 171 THR A N 1
ATOM 1282 C CA . THR A 1 171 ? 7.816 -8.773 -5.860 1.00 81.75 171 THR A CA 1
ATOM 1283 C C . THR A 1 171 ? 7.418 -8.376 -4.441 1.00 81.75 171 THR A C 1
ATOM 1285 O O . THR A 1 171 ? 6.275 -8.589 -4.041 1.00 81.75 171 THR A O 1
ATOM 1288 N N . VAL A 1 172 ? 8.325 -7.746 -3.686 1.00 83.12 172 VAL A N 1
ATOM 1289 C CA . VAL A 1 172 ? 8.016 -7.230 -2.346 1.00 83.12 172 VAL A CA 1
ATOM 1290 C C . VAL A 1 172 ? 6.931 -6.158 -2.431 1.00 83.12 172 VAL A C 1
ATOM 1292 O O . VAL A 1 172 ? 5.952 -6.256 -1.701 1.00 83.12 172 VAL A O 1
ATOM 1295 N N . ALA A 1 173 ? 7.032 -5.199 -3.357 1.00 82.69 173 ALA A N 1
ATOM 1296 C CA . ALA A 1 173 ? 6.007 -4.173 -3.551 1.00 82.69 173 ALA A CA 1
ATOM 1297 C C . ALA A 1 173 ? 4.632 -4.781 -3.880 1.00 82.69 173 ALA A C 1
ATOM 1299 O O . ALA A 1 173 ? 3.620 -4.368 -3.313 1.00 82.69 173 ALA A O 1
ATOM 1300 N N . GLN A 1 174 ? 4.587 -5.800 -4.744 1.00 87.06 174 GLN A N 1
ATOM 1301 C CA . GLN A 1 174 ? 3.364 -6.517 -5.095 1.00 87.06 174 GLN A CA 1
ATOM 1302 C C . GLN A 1 174 ? 2.769 -7.229 -3.873 1.00 87.06 174 GLN A C 1
ATOM 1304 O O . GLN A 1 174 ? 1.602 -7.010 -3.550 1.00 87.06 174 GLN A O 1
ATOM 1309 N N . ILE A 1 175 ? 3.562 -8.032 -3.156 1.00 88.50 175 ILE A N 1
ATOM 1310 C CA . ILE A 1 175 ? 3.107 -8.745 -1.953 1.00 88.50 175 ILE A CA 1
ATOM 1311 C C . ILE A 1 175 ? 2.623 -7.750 -0.893 1.00 88.50 175 ILE A C 1
ATOM 1313 O O . ILE A 1 175 ? 1.555 -7.949 -0.316 1.00 88.50 175 ILE A O 1
ATOM 1317 N N . SER A 1 176 ? 3.356 -6.657 -0.664 1.00 87.62 176 SER A N 1
ATOM 1318 C CA . SER A 1 176 ? 2.966 -5.612 0.284 1.00 87.62 176 SER A CA 1
ATOM 1319 C C . SER A 1 176 ? 1.648 -4.939 -0.105 1.00 87.62 176 SER A C 1
ATOM 1321 O O . SER A 1 176 ? 0.813 -4.726 0.770 1.00 87.62 176 SER A O 1
ATOM 1323 N N . LEU A 1 177 ? 1.414 -4.653 -1.390 1.00 88.56 177 LEU A N 1
ATOM 1324 C CA . LEU A 1 177 ? 0.153 -4.073 -1.871 1.00 88.56 177 LEU A CA 1
ATOM 1325 C C . LEU A 1 177 ? -1.034 -5.023 -1.679 1.00 88.56 177 LEU A C 1
ATOM 1327 O O . LEU A 1 177 ? -2.083 -4.596 -1.199 1.00 88.56 177 LEU A O 1
ATOM 1331 N N . TRP A 1 178 ? -0.870 -6.309 -1.998 1.00 91.38 178 TRP A N 1
ATOM 1332 C CA . TRP A 1 178 ? -1.921 -7.313 -1.796 1.00 91.38 178 TRP A CA 1
ATOM 1333 C C . TRP A 1 178 ? -2.198 -7.577 -0.313 1.00 91.38 178 TRP A C 1
ATOM 1335 O O . TRP A 1 178 ? -3.359 -7.687 0.087 1.00 91.38 178 TRP A O 1
ATOM 1345 N N . ALA A 1 179 ? -1.157 -7.613 0.520 1.00 90.88 179 ALA A N 1
ATOM 1346 C CA . ALA A 1 179 ? -1.308 -7.706 1.968 1.00 90.88 179 ALA A CA 1
ATOM 1347 C C . ALA A 1 179 ? -2.046 -6.479 2.526 1.00 90.88 179 ALA A C 1
ATOM 1349 O O . ALA A 1 179 ? -2.983 -6.625 3.311 1.00 90.88 179 ALA A O 1
ATOM 1350 N N . LEU A 1 180 ? -1.682 -5.276 2.072 1.00 90.50 180 LEU A N 1
ATOM 1351 C CA . LEU A 1 180 ? -2.322 -4.027 2.474 1.00 90.50 180 LEU A CA 1
ATOM 1352 C C . LEU A 1 180 ? -3.797 -3.987 2.045 1.00 90.50 180 LEU A C 1
ATOM 1354 O O . LEU A 1 180 ? -4.653 -3.610 2.843 1.00 90.50 180 LEU A O 1
ATOM 1358 N N . PHE A 1 181 ? -4.116 -4.449 0.834 1.00 91.81 181 PHE A N 1
ATOM 1359 C CA . PHE A 1 181 ? -5.495 -4.620 0.372 1.00 91.81 181 PHE A CA 1
ATOM 1360 C C . PHE A 1 181 ? -6.296 -5.557 1.289 1.00 91.81 181 PHE A C 1
ATOM 1362 O O . PHE A 1 181 ? -7.402 -5.210 1.714 1.00 91.81 181 PHE A O 1
ATOM 1369 N N . GLY A 1 182 ? -5.721 -6.708 1.654 1.00 91.12 182 GLY A N 1
ATOM 1370 C CA . GLY A 1 182 ? -6.328 -7.645 2.600 1.00 91.12 182 GLY A CA 1
ATOM 1371 C C . GLY A 1 182 ? -6.596 -7.009 3.968 1.00 91.12 182 GLY A C 1
ATOM 1372 O O . GLY A 1 182 ? -7.693 -7.146 4.509 1.00 91.12 182 GLY A O 1
ATOM 1373 N N . VAL A 1 183 ? -5.641 -6.242 4.499 1.00 91.50 183 VAL A N 1
ATOM 1374 C CA . VAL A 1 183 ? -5.798 -5.506 5.765 1.00 91.50 183 VAL A CA 1
ATOM 1375 C C . VAL A 1 183 ? -6.949 -4.496 5.685 1.00 91.50 183 VAL A C 1
ATOM 1377 O O . VAL A 1 183 ? -7.799 -4.470 6.581 1.00 91.50 183 VAL A O 1
ATOM 1380 N N . TRP A 1 184 ? -7.039 -3.712 4.605 1.00 92.12 184 TRP A N 1
ATOM 1381 C CA . TRP A 1 184 ? -8.138 -2.760 4.401 1.00 92.12 184 TRP A CA 1
ATOM 1382 C C . TRP A 1 184 ? -9.502 -3.445 4.262 1.00 92.12 184 TRP A C 1
ATOM 1384 O O . TRP A 1 184 ? -10.498 -2.949 4.800 1.00 92.12 184 TRP A O 1
ATOM 1394 N N . LEU A 1 185 ? -9.561 -4.608 3.607 1.00 90.88 185 LEU A N 1
ATOM 1395 C CA . LEU A 1 185 ? -10.781 -5.414 3.524 1.00 90.88 185 LEU A CA 1
ATOM 1396 C C . LEU A 1 185 ? -11.229 -5.920 4.894 1.00 90.88 185 LEU A C 1
ATOM 1398 O O . LEU A 1 185 ? -12.404 -5.791 5.235 1.00 90.88 185 LEU A O 1
ATOM 1402 N N . VAL A 1 186 ? -10.310 -6.452 5.704 1.00 91.94 186 VAL A N 1
ATOM 1403 C CA . VAL A 1 186 ? -10.640 -6.919 7.058 1.00 91.94 186 VAL A CA 1
ATOM 1404 C C . VAL A 1 186 ? -11.111 -5.751 7.926 1.00 91.94 186 VAL A C 1
ATOM 1406 O O . VAL A 1 186 ? -12.124 -5.874 8.613 1.00 91.94 186 VAL A O 1
ATOM 1409 N N . LEU A 1 187 ? -10.452 -4.589 7.856 1.00 89.19 187 LEU A N 1
ATOM 1410 C CA . LEU A 1 187 ? -10.890 -3.378 8.560 1.00 89.19 187 LEU A CA 1
ATOM 1411 C C . LEU A 1 187 ? -12.304 -2.946 8.149 1.00 89.19 187 LEU A C 1
ATOM 1413 O O . LEU A 1 187 ? -13.114 -2.614 9.017 1.00 89.19 187 LEU A O 1
ATOM 1417 N N . THR A 1 188 ? -12.615 -3.002 6.853 1.00 89.81 188 THR A N 1
ATOM 1418 C CA . THR A 1 188 ? -13.954 -2.719 6.309 1.00 89.81 188 THR A CA 1
ATOM 1419 C C . THR A 1 188 ? -14.981 -3.752 6.788 1.00 89.81 188 THR A C 1
ATOM 1421 O O . THR A 1 188 ? -16.075 -3.401 7.224 1.00 89.81 188 THR A O 1
ATOM 1424 N N . GLY A 1 189 ? -14.626 -5.038 6.805 1.00 89.00 189 GLY A N 1
ATOM 1425 C CA . GLY A 1 189 ? -15.473 -6.097 7.353 1.00 89.00 189 GLY A CA 1
ATOM 1426 C C . GLY A 1 189 ? -15.767 -5.894 8.842 1.00 89.00 189 GLY A C 1
ATOM 1427 O O . GLY A 1 189 ? -16.912 -6.017 9.274 1.00 89.00 189 GLY A O 1
ATOM 1428 N N . LEU A 1 190 ? -14.763 -5.497 9.629 1.00 87.62 190 LEU A N 1
ATOM 1429 C CA . LEU A 1 190 ? -14.920 -5.208 11.056 1.00 87.62 190 LEU A CA 1
ATOM 1430 C C . LEU A 1 190 ? -15.765 -3.955 11.320 1.00 87.62 190 LEU A C 1
ATOM 1432 O O . LEU A 1 190 ? -16.466 -3.902 12.334 1.00 87.62 190 LEU A O 1
ATOM 1436 N N . THR A 1 191 ? -15.711 -2.925 10.468 1.00 85.50 191 THR A N 1
ATOM 1437 C CA . THR A 1 191 ? -16.601 -1.757 10.591 1.00 85.50 191 THR A CA 1
ATOM 1438 C C . THR A 1 191 ? -18.035 -2.111 10.214 1.00 85.50 191 THR A C 1
ATOM 1440 O O . THR A 1 191 ? -18.941 -1.760 10.969 1.00 85.50 191 THR A O 1
ATOM 1443 N N . VAL A 1 192 ? -18.250 -2.886 9.145 1.00 86.50 192 VAL A N 1
ATOM 1444 C CA . VAL A 1 192 ? -19.577 -3.406 8.769 1.00 86.50 192 VAL A CA 1
ATOM 1445 C C . VAL A 1 192 ? -20.1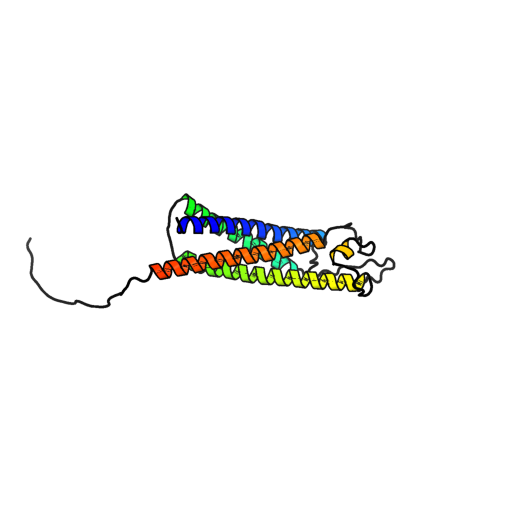50 -4.298 9.865 1.00 86.50 192 VAL A C 1
ATOM 1447 O O . VAL A 1 192 ? -21.307 -4.130 10.241 1.00 86.50 192 VAL A O 1
ATOM 1450 N N . LEU A 1 193 ? -19.357 -5.206 10.436 1.00 86.00 193 LEU A N 1
ATOM 1451 C CA . LEU A 1 193 ? -19.802 -6.054 11.540 1.00 86.00 193 LEU A CA 1
ATOM 1452 C C . LEU A 1 193 ? -20.233 -5.206 12.740 1.00 86.00 193 LEU A C 1
ATOM 1454 O O . LEU A 1 193 ? -21.299 -5.441 13.302 1.00 86.00 193 LEU A O 1
ATOM 1458 N N . ARG A 1 194 ? -19.455 -4.176 13.096 1.00 81.56 194 ARG A N 1
ATOM 1459 C CA . ARG A 1 194 ? -19.811 -3.259 14.189 1.00 81.56 194 ARG A CA 1
ATOM 1460 C C . ARG A 1 194 ? -21.107 -2.500 13.899 1.00 81.56 194 ARG A C 1
ATOM 1462 O O . ARG A 1 194 ? -21.938 -2.393 14.792 1.00 81.56 194 ARG A O 1
ATOM 1469 N N . LEU A 1 195 ? -21.298 -2.034 12.662 1.00 80.06 195 LEU A N 1
ATOM 1470 C CA . LEU A 1 195 ? -22.542 -1.402 12.210 1.00 80.06 195 LEU A CA 1
ATOM 1471 C C . LEU A 1 195 ? -23.727 -2.360 12.333 1.00 80.06 195 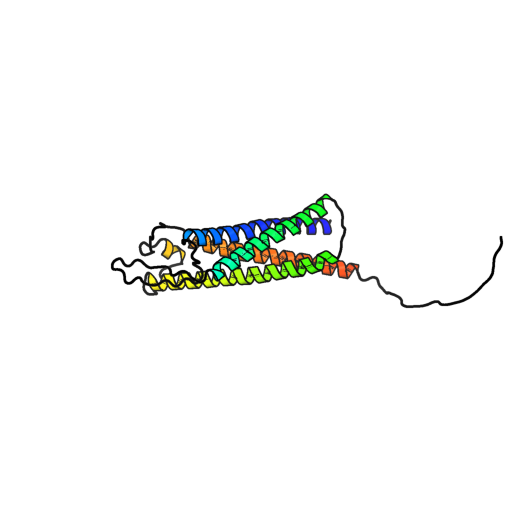LEU A C 1
ATOM 1473 O O . LEU A 1 195 ? -24.754 -1.994 12.888 1.00 80.06 195 LEU A O 1
ATOM 1477 N N . ARG A 1 196 ? -23.581 -3.607 11.875 1.00 82.06 196 ARG A N 1
ATOM 1478 C CA . ARG A 1 196 ? -24.635 -4.628 11.960 1.00 82.06 196 ARG A CA 1
ATOM 1479 C C . ARG A 1 196 ? -24.991 -4.981 13.400 1.00 82.06 196 ARG A C 1
ATOM 1481 O O . ARG A 1 196 ? -26.169 -5.168 13.689 1.00 82.06 196 ARG A O 1
ATOM 1488 N N . LEU A 1 197 ? -23.998 -5.079 14.284 1.00 79.19 197 LEU A N 1
ATOM 1489 C CA . LEU A 1 197 ? -24.219 -5.300 15.714 1.00 79.19 197 LEU A CA 1
ATOM 1490 C C . LEU A 1 197 ? -24.942 -4.102 16.342 1.00 79.19 197 LEU A C 1
ATOM 1492 O O . LEU A 1 197 ? -25.932 -4.304 17.035 1.00 79.19 197 LEU A O 1
ATOM 1496 N N . ASN A 1 198 ? -24.532 -2.874 16.013 1.00 74.88 198 ASN A N 1
ATOM 1497 C CA . ASN A 1 198 ? -25.202 -1.664 16.490 1.00 74.88 198 ASN A CA 1
ATOM 1498 C C . ASN A 1 198 ? -26.651 -1.560 15.980 1.00 74.88 198 ASN A C 1
ATOM 1500 O O . ASN A 1 198 ? -27.557 -1.290 16.754 1.00 74.88 198 ASN A O 1
ATOM 1504 N N . SER A 1 199 ? -26.913 -1.863 14.703 1.00 72.12 199 SER A N 1
ATOM 1505 C CA . SER A 1 199 ? -28.278 -1.891 14.152 1.00 72.12 199 SER A CA 1
ATOM 1506 C C . SER A 1 199 ? -29.151 -3.002 14.744 1.00 72.12 199 SER A C 1
ATOM 1508 O O . SER A 1 199 ? -30.375 -2.895 14.713 1.00 72.12 199 SER A O 1
ATOM 1510 N N . ARG A 1 200 ? -28.551 -4.092 15.240 1.00 67.50 200 ARG A N 1
ATOM 1511 C CA . ARG A 1 200 ? -29.282 -5.158 15.939 1.00 67.50 200 ARG A CA 1
ATOM 1512 C C . ARG A 1 200 ? -29.672 -4.740 17.353 1.00 67.50 200 ARG A C 1
ATOM 1514 O O . ARG A 1 200 ? -30.796 -5.026 17.745 1.00 67.50 200 ARG A O 1
ATOM 1521 N N . GLU A 1 201 ? -28.782 -4.047 18.057 1.00 65.19 201 GLU A N 1
ATOM 1522 C CA . GLU A 1 201 ? -29.052 -3.455 19.374 1.00 65.19 201 GLU A CA 1
ATOM 1523 C C . GLU A 1 201 ? -30.064 -2.296 19.265 1.00 65.19 201 GLU A C 1
ATOM 1525 O O . GLU A 1 201 ? -30.975 -2.159 20.072 1.00 65.19 201 GLU A O 1
ATOM 1530 N N . GLY A 1 202 ? -29.969 -1.513 18.186 1.00 53.59 202 GLY A N 1
ATOM 1531 C CA . GLY A 1 202 ? -30.847 -0.397 17.837 1.00 53.59 202 GLY A CA 1
ATOM 1532 C C . GLY A 1 202 ? -32.194 -0.780 17.218 1.00 53.59 202 GLY A C 1
ATOM 1533 O O . GLY A 1 202 ? -32.784 0.047 16.525 1.00 53.59 202 GLY A O 1
ATOM 1534 N N . ARG A 1 203 ? -32.717 -1.992 17.459 1.00 44.75 203 ARG A N 1
ATOM 1535 C CA . ARG A 1 203 ? -34.162 -2.253 17.349 1.00 44.75 203 ARG A CA 1
ATOM 1536 C C . ARG A 1 203 ? -34.805 -2.150 18.737 1.00 44.75 203 ARG A C 1
ATOM 1538 O O . ARG A 1 203 ? -35.139 -3.188 19.307 1.00 44.75 203 ARG A O 1
ATOM 1545 N N . PRO A 1 204 ? -35.058 -0.942 19.285 1.00 44.41 204 PRO A N 1
ATOM 1546 C CA . PRO A 1 204 ? -36.158 -0.825 20.218 1.00 44.41 204 PRO A CA 1
ATOM 1547 C C . PRO A 1 204 ? -37.421 -1.210 19.443 1.00 44.41 204 PRO A C 1
ATOM 1549 O O . PRO A 1 204 ? -37.745 -0.637 18.398 1.00 44.41 204 PRO A O 1
ATOM 1552 N N . ALA A 1 205 ? -38.107 -2.240 19.928 1.00 46.72 205 ALA A N 1
ATOM 1553 C CA . ALA A 1 205 ? -39.498 -2.448 19.592 1.00 46.72 205 ALA A CA 1
ATOM 1554 C C . ALA A 1 205 ? -40.231 -1.113 19.783 1.00 46.72 205 ALA A C 1
ATOM 1556 O O . ALA A 1 205 ? -40.117 -0.494 20.836 1.00 46.72 205 ALA A O 1
ATOM 1557 N N . THR A 1 206 ? -40.966 -0.694 18.752 1.00 44.41 206 THR A N 1
ATOM 1558 C CA . THR A 1 206 ? -42.019 0.329 18.807 1.00 44.41 206 THR A CA 1
ATOM 1559 C C . THR A 1 206 ? -41.603 1.711 19.331 1.00 44.41 206 THR A C 1
ATOM 1561 O O . THR A 1 206 ? -41.480 1.933 20.528 1.00 44.41 206 THR A O 1
ATOM 1564 N N . LEU A 1 207 ? -41.544 2.703 18.442 1.00 47.09 207 LEU A N 1
ATOM 1565 C CA . LEU A 1 207 ? -42.006 4.046 18.801 1.00 47.09 207 LEU A CA 1
ATOM 1566 C C . LEU A 1 207 ? -43.540 4.023 18.698 1.00 47.09 207 LEU A C 1
ATOM 1568 O O . LEU A 1 207 ? -44.044 3.976 17.571 1.00 47.09 207 LEU A O 1
ATOM 1572 N N . PRO A 1 208 ? -44.317 4.031 19.799 1.00 45.59 208 PRO A N 1
ATOM 1573 C CA . PRO A 1 208 ? -45.743 4.244 19.689 1.00 45.59 208 PRO A CA 1
ATOM 1574 C C . PRO A 1 208 ? -45.984 5.750 19.587 1.00 45.59 208 PRO A C 1
ATOM 1576 O O . PRO A 1 208 ? -45.997 6.484 20.571 1.00 45.59 208 PRO A O 1
ATOM 1579 N N . TRP A 1 209 ? -46.229 6.208 18.365 1.00 57.91 209 TRP A N 1
ATOM 1580 C CA . TRP A 1 209 ? -47.066 7.379 18.136 1.00 57.91 209 TRP A CA 1
ATOM 1581 C C . TRP A 1 209 ? -48.489 7.080 18.654 1.00 57.91 209 TRP A C 1
ATOM 1583 O O . TRP A 1 209 ? -49.320 6.564 17.910 1.00 57.91 209 TRP A O 1
ATOM 1593 N N . LYS A 1 210 ? -48.786 7.359 19.934 1.00 44.69 210 LYS A N 1
ATOM 1594 C CA . LYS A 1 210 ? -50.162 7.458 20.480 1.00 44.69 210 LYS A CA 1
ATOM 1595 C C . LYS A 1 210 ? -50.144 8.196 21.834 1.00 44.69 210 LYS A C 1
ATOM 1597 O O . LYS A 1 210 ? -49.695 7.646 22.825 1.00 44.69 210 LYS A O 1
ATOM 1602 N N . ARG A 1 211 ? -50.378 9.515 21.837 1.00 52.47 211 ARG A N 1
ATOM 1603 C CA . ARG A 1 211 ? -51.649 10.220 22.141 1.00 52.47 211 ARG A CA 1
ATOM 1604 C C . ARG A 1 211 ? -52.069 10.157 23.620 1.00 52.47 211 ARG A C 1
ATOM 1606 O O . ARG A 1 211 ? -52.577 9.133 24.053 1.00 52.47 211 ARG A O 1
ATOM 1613 N N . SER A 1 212 ? -52.060 11.310 24.291 1.00 42.72 212 SER A N 1
ATOM 1614 C CA . SER A 1 212 ? -53.236 11.780 25.039 1.00 42.72 212 SER A CA 1
ATOM 1615 C C . SER A 1 212 ? -53.178 13.297 25.184 1.00 42.72 212 SER A C 1
ATOM 1617 O O . SER A 1 212 ? -52.299 13.830 25.852 1.00 42.72 212 SER A O 1
ATOM 1619 N N . GLY A 1 213 ? -54.095 13.983 24.505 1.00 44.25 213 GLY A N 1
ATOM 1620 C CA . GLY A 1 213 ? -54.504 15.322 24.905 1.00 44.25 213 GLY A CA 1
ATOM 1621 C C . GLY A 1 213 ? -55.610 15.227 25.954 1.00 44.25 213 GLY A C 1
ATOM 1622 O O . GLY A 1 213 ? -56.367 14.257 25.918 1.00 44.25 213 GLY A O 1
ATOM 1623 N N . ASN A 1 214 ? -55.685 16.277 26.783 1.00 46.69 214 ASN A N 1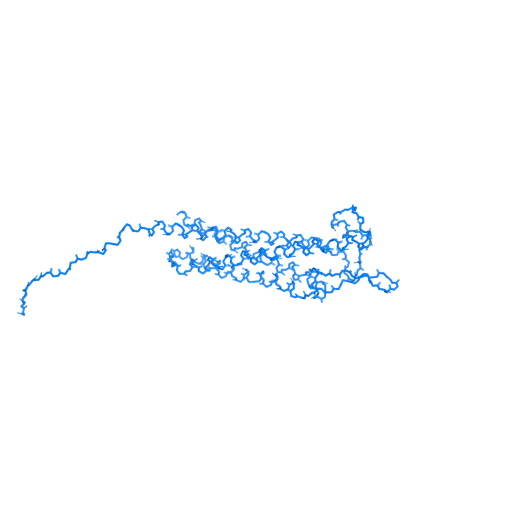
ATOM 1624 C CA . ASN A 1 214 ? -56.799 16.710 27.641 1.00 46.69 214 ASN A CA 1
ATOM 1625 C C . ASN A 1 214 ? -57.261 15.717 28.749 1.00 46.69 214 ASN A C 1
ATOM 1627 O O . ASN A 1 214 ? -57.209 14.510 28.560 1.00 46.69 214 ASN A O 1
ATOM 1631 N N . TYR A 1 215 ? -57.711 16.099 29.952 1.00 46.75 215 TYR A N 1
ATOM 1632 C CA . TYR A 1 215 ? -58.442 17.275 30.452 1.00 46.75 215 TYR A CA 1
ATOM 1633 C C . TYR A 1 215 ? -58.201 17.459 31.975 1.00 46.75 215 TYR A C 1
ATOM 1635 O O . TYR A 1 215 ? -57.861 16.482 32.637 1.00 46.75 215 TYR A O 1
ATOM 1643 N N . ASP A 1 216 ? -58.503 18.672 32.471 1.00 43.16 216 ASP A N 1
ATOM 1644 C CA . ASP A 1 216 ? -59.056 19.022 33.806 1.00 43.16 216 ASP A CA 1
ATOM 164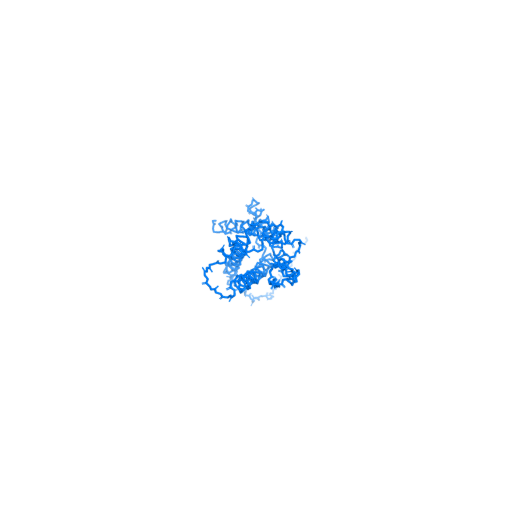5 C C . ASP A 1 216 ? -58.227 18.773 35.086 1.00 43.16 216 ASP A C 1
ATOM 1647 O O . ASP A 1 216 ? -57.547 17.769 35.222 1.00 43.16 216 ASP A O 1
ATOM 1651 N N . MET A 1 217 ? -58.261 19.581 36.154 1.00 45.06 217 MET A N 1
ATOM 1652 C CA . MET A 1 217 ? -58.858 20.879 36.515 1.00 45.06 217 MET A CA 1
ATOM 1653 C C . MET A 1 217 ? -58.332 21.235 37.934 1.00 45.06 217 MET A C 1
ATOM 1655 O O . MET A 1 217 ? -57.907 20.352 38.675 1.00 45.06 217 MET A O 1
ATOM 1659 N N . THR A 1 218 ? -58.479 22.509 38.334 1.00 45.78 218 THR A N 1
ATOM 1660 C CA . THR A 1 218 ? -58.527 23.070 39.717 1.00 45.78 218 THR A CA 1
ATOM 1661 C C . THR A 1 218 ? -57.235 23.117 40.566 1.00 45.78 218 THR A C 1
ATOM 1663 O O . THR A 1 218 ? -56.779 22.090 41.043 1.00 45.78 218 THR A O 1
ATOM 1666 N N . SER A 1 219 ? -56.538 24.262 40.695 1.00 45.44 219 SER A N 1
ATOM 1667 C CA . SER A 1 219 ? -56.757 25.476 41.546 1.00 45.44 219 SER A CA 1
ATOM 1668 C C . SER A 1 219 ? -55.996 25.424 42.901 1.00 45.44 219 SER A C 1
ATOM 1670 O O . SER A 1 219 ? -55.463 24.370 43.224 1.00 45.44 219 SER A O 1
ATOM 1672 N N . PRO A 1 220 ? -55.806 26.544 43.636 1.00 62.88 220 PRO A N 1
ATOM 1673 C CA . PRO A 1 220 ? -54.496 27.090 44.007 1.00 62.88 220 PRO A CA 1
ATOM 1674 C C . PRO A 1 220 ? -54.301 27.037 45.539 1.00 62.88 220 PRO A C 1
ATOM 1676 O O . PRO A 1 220 ? -55.075 26.373 46.219 1.00 62.88 220 PRO A O 1
ATOM 1679 N N . VAL A 1 221 ? -53.309 27.740 46.097 1.00 43.94 221 VAL A N 1
ATOM 1680 C CA . VAL A 1 221 ? -53.491 28.723 47.193 1.00 43.94 221 VAL A CA 1
ATOM 1681 C C . VAL A 1 221 ? -52.119 29.254 47.639 1.00 43.94 221 VAL A C 1
ATOM 1683 O O . VAL A 1 221 ? -51.152 28.506 47.776 1.00 43.94 221 VAL A O 1
ATOM 1686 N N . ILE A 1 222 ? -52.095 30.581 47.773 1.00 39.53 222 ILE A N 1
ATOM 1687 C CA . ILE A 1 222 ? -51.109 31.440 48.439 1.00 39.53 222 ILE A CA 1
ATOM 1688 C C . ILE A 1 222 ? -51.258 31.281 49.950 1.00 39.53 222 ILE A C 1
ATOM 1690 O O . ILE A 1 222 ? -52.425 31.282 50.400 1.00 39.53 222 ILE A O 1
#

InterPro domains:
  IPR029776 Transmembrane protein 179B [PTHR31056] (2-205)
  IPR059010 Transmembrane protein 179/179B [PF26158] (6-200)

pLDDT: mean 73.37, std 15.54, range [39.53, 92.81]

Secondary structure (DSSP, 8-state):
-HHHHHHHHHHHHHHHHHHHHHHHHHHHHHHHHHTTT-B-TTPPEE---STT---EEPPBPTHHHHHHHHHHHHHHHHHHHHHHHHHHHHHS------GGGHHHHHHHHHHHHHHHHHHHHHHHHHHHHHHHHHHHHHTTT---S-HHHHHTSTTS---SSTT--HHHHHHHHHHHHHHHHHHHHHHHHHHHHHHHHHHHHT--S-----------------